Protein AF-Q9K8S5-F1 (afdb_monomer_lite)

Radius of gyration: 34.16 Å; chains: 1; bounding box: 61×111×60 Å

pLDDT: mean 78.52, std 18.18, range [33.19, 96.25]

Structure (mmCIF, N/CA/C/O backbone):
data_AF-Q9K8S5-F1
#
_entry.id   AF-Q9K8S5-F1
#
loop_
_atom_site.group_PDB
_atom_site.id
_atom_site.type_symbol
_atom_site.label_atom_id
_atom_site.label_alt_id
_atom_site.label_comp_id
_atom_site.label_asym_id
_atom_site.label_entity_id
_atom_site.label_seq_id
_atom_site.pdbx_PDB_ins_code
_atom_site.Cartn_x
_atom_site.Cartn_y
_atom_site.Cartn_z
_atom_site.occupancy
_atom_site.B_iso_or_equiv
_atom_site.auth_seq_id
_atom_site.auth_comp_id
_atom_site.auth_asym_id
_atom_site.auth_atom_id
_atom_site.pdbx_PDB_model_num
ATOM 1 N N . MET A 1 1 ? 32.506 98.133 15.912 1.00 40.84 1 MET A N 1
ATOM 2 C CA . MET A 1 1 ? 33.712 97.740 16.673 1.00 40.84 1 MET A CA 1
ATOM 3 C C . MET A 1 1 ? 33.248 97.123 17.980 1.00 40.84 1 MET A C 1
ATOM 5 O O . MET A 1 1 ? 32.267 97.625 18.512 1.00 40.84 1 MET A O 1
ATOM 9 N N . ASN A 1 2 ? 33.947 96.073 18.425 1.00 34.25 2 ASN A N 1
ATOM 10 C CA . ASN A 1 2 ? 33.626 95.110 19.496 1.00 34.25 2 ASN A CA 1
ATOM 11 C C . ASN A 1 2 ? 32.462 94.160 19.185 1.00 34.25 2 ASN A C 1
ATOM 13 O O . ASN A 1 2 ? 31.430 94.599 18.699 1.00 34.25 2 ASN A O 1
ATOM 17 N N . GLU A 1 3 ? 32.536 92.849 19.397 1.00 36.31 3 GLU A N 1
ATOM 18 C CA . GLU A 1 3 ? 33.545 91.913 19.931 1.00 36.31 3 GLU A CA 1
ATOM 19 C C . GLU A 1 3 ? 33.115 90.534 19.371 1.00 36.31 3 GLU A C 1
ATOM 21 O O . GLU A 1 3 ? 31.939 90.302 19.116 1.00 36.31 3 GLU A O 1
ATOM 26 N N . GLY A 1 4 ? 34.013 89.640 18.971 1.00 35.06 4 GLY A N 1
ATOM 27 C CA . GLY A 1 4 ? 34.632 88.735 19.936 1.00 35.06 4 GLY A CA 1
ATOM 28 C C . GLY A 1 4 ? 33.894 87.390 19.979 1.00 35.06 4 GLY A C 1
ATOM 29 O O . GLY A 1 4 ? 32.961 87.202 20.741 1.00 35.06 4 GLY A O 1
ATOM 30 N N . ASN A 1 5 ? 34.329 86.485 19.101 1.00 37.84 5 ASN A N 1
ATOM 31 C CA . ASN A 1 5 ? 34.488 85.039 19.286 1.00 37.84 5 ASN A CA 1
ATOM 32 C C . ASN A 1 5 ? 33.853 84.382 20.542 1.00 37.84 5 ASN A C 1
ATOM 34 O O . ASN A 1 5 ? 34.295 84.653 21.651 1.00 37.84 5 ASN A O 1
ATOM 38 N N . HIS A 1 6 ? 32.963 83.398 20.351 1.00 40.50 6 HIS A N 1
ATOM 39 C CA . HIS A 1 6 ? 32.971 82.141 21.119 1.00 40.50 6 HIS A CA 1
ATOM 40 C C . HIS A 1 6 ? 32.094 81.062 20.454 1.00 40.50 6 HIS A C 1
ATOM 42 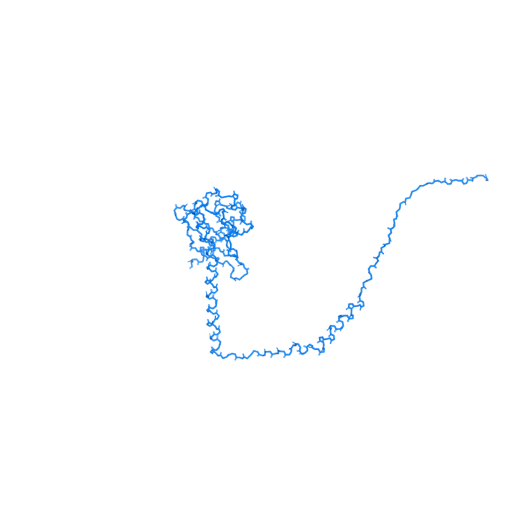O O . HIS A 1 6 ? 30.871 81.113 20.445 1.00 40.50 6 HIS A O 1
ATOM 48 N N . GLN A 1 7 ? 32.780 80.094 19.847 1.00 37.56 7 GLN A N 1
ATOM 49 C CA . GLN A 1 7 ? 32.682 78.652 20.101 1.00 37.56 7 GLN A CA 1
ATOM 50 C C . GLN A 1 7 ? 31.398 78.106 20.768 1.00 37.56 7 GLN A C 1
ATOM 52 O O . GLN A 1 7 ? 31.118 78.408 21.924 1.00 37.56 7 GLN A O 1
ATOM 57 N N . GLY A 1 8 ? 30.755 77.127 20.119 1.00 33.19 8 GLY A N 1
ATOM 58 C CA . GLY A 1 8 ? 30.036 76.084 20.855 1.00 33.19 8 GLY A CA 1
ATOM 59 C C . GLY A 1 8 ? 28.910 75.356 20.128 1.00 33.19 8 GLY A C 1
ATOM 60 O O . GLY A 1 8 ? 27.779 75.819 20.155 1.00 33.19 8 GLY A O 1
ATOM 61 N N . SER A 1 9 ? 29.208 74.118 19.701 1.00 35.66 9 SER A N 1
ATOM 62 C CA . SER A 1 9 ? 28.275 72.970 19.687 1.00 35.66 9 SER A CA 1
ATOM 63 C C . SER A 1 9 ? 27.192 72.989 18.576 1.00 35.66 9 SER A C 1
A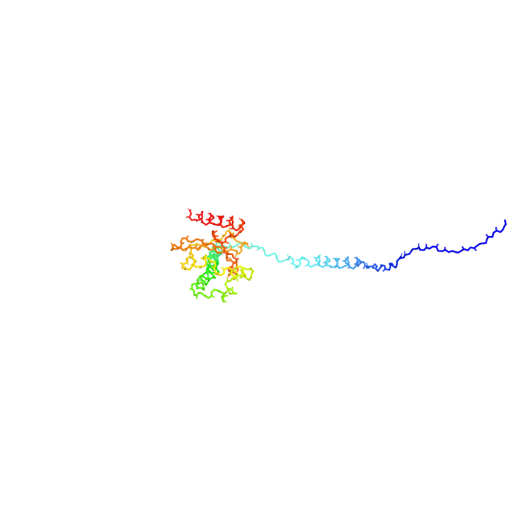TOM 65 O O . SER A 1 9 ? 26.716 74.035 18.180 1.00 35.66 9 SER A O 1
ATOM 67 N N . GLU A 1 10 ? 26.763 71.910 17.922 1.00 39.28 10 GLU A N 1
ATOM 68 C CA . GLU A 1 10 ? 26.684 70.496 18.268 1.00 39.28 10 GLU A CA 1
ATOM 69 C C . GLU A 1 10 ? 26.510 69.624 16.997 1.00 39.28 10 GLU A C 1
ATOM 71 O O . GLU A 1 10 ? 25.826 70.005 16.054 1.00 39.28 10 GLU A O 1
ATOM 76 N N . LYS A 1 11 ? 27.013 68.381 17.087 1.00 38.22 11 LYS A N 1
ATOM 77 C CA . LYS A 1 11 ? 26.448 67.124 16.541 1.00 38.22 11 LYS A CA 1
ATOM 78 C C . LYS A 1 11 ? 26.297 66.969 15.005 1.00 38.22 11 LYS A C 1
ATOM 80 O O . LYS A 1 11 ? 25.379 67.501 14.400 1.00 38.22 11 LYS A O 1
ATOM 85 N N . LYS A 1 12 ? 26.975 65.955 14.437 1.00 41.75 12 LYS A N 1
ATOM 86 C CA . LYS A 1 12 ? 26.388 64.611 14.176 1.00 41.75 12 LYS A CA 1
ATOM 87 C C . LYS A 1 12 ? 27.346 63.670 13.412 1.00 41.75 12 LYS A C 1
ATOM 89 O O . LYS A 1 12 ? 27.671 63.891 12.260 1.00 41.75 12 LYS A O 1
ATOM 94 N N . LYS A 1 13 ? 27.669 62.562 14.094 1.00 39.34 13 LYS A N 1
ATOM 95 C CA . LYS A 1 13 ? 27.616 61.150 13.654 1.00 39.34 13 LYS A CA 1
ATOM 96 C C . LYS A 1 13 ? 28.249 60.719 12.311 1.00 39.34 13 LYS A C 1
ATOM 98 O O . LYS A 1 13 ? 27.683 60.985 11.265 1.00 39.34 13 LYS A O 1
ATOM 103 N N . LYS A 1 14 ? 29.155 59.731 12.471 1.00 40.16 14 LYS A N 1
ATOM 104 C CA . LYS A 1 14 ? 29.215 58.425 11.760 1.00 40.16 14 LYS A CA 1
ATOM 105 C C . LYS A 1 14 ? 29.679 58.504 10.287 1.00 40.16 14 LYS A C 1
ATOM 107 O O . LYS A 1 14 ? 29.260 59.366 9.545 1.00 40.16 14 LYS A O 1
ATOM 112 N N . THR A 1 15 ? 30.528 57.632 9.746 1.00 41.41 15 THR A N 1
ATOM 113 C CA . THR A 1 15 ? 30.847 56.236 10.077 1.00 41.41 15 THR A CA 1
ATOM 114 C C . THR A 1 15 ? 32.049 55.813 9.232 1.00 41.41 15 THR A C 1
ATOM 116 O O . THR A 1 15 ? 32.124 56.167 8.057 1.00 41.41 15 THR A O 1
ATOM 119 N N . ASN A 1 16 ? 32.924 54.986 9.804 1.00 46.88 16 ASN A N 1
ATOM 120 C CA . ASN A 1 16 ? 33.846 54.129 9.062 1.00 46.88 16 ASN A CA 1
ATOM 121 C C . ASN A 1 16 ? 33.116 53.382 7.933 1.00 46.88 16 ASN A C 1
ATOM 123 O O . ASN A 1 16 ? 32.142 52.676 8.192 1.00 46.88 16 ASN A O 1
ATOM 127 N N . ARG A 1 17 ? 33.640 53.464 6.708 1.00 44.16 17 ARG A N 1
ATOM 128 C CA . ARG A 1 17 ? 33.434 52.455 5.661 1.00 44.16 17 ARG A CA 1
ATOM 129 C C . ARG A 1 17 ? 34.754 52.220 4.928 1.00 44.16 17 ARG A C 1
ATOM 131 O O . ARG A 1 17 ? 34.983 52.768 3.858 1.00 44.16 17 ARG A O 1
ATOM 138 N N . SER A 1 18 ? 35.614 51.373 5.495 1.00 42.34 18 SER A N 1
ATOM 139 C CA . SER A 1 18 ? 36.613 50.656 4.699 1.00 42.34 18 SER A CA 1
ATOM 140 C C . SER A 1 18 ? 35.932 49.441 4.060 1.00 42.34 18 SER A C 1
ATOM 142 O O . SER A 1 18 ? 35.899 48.336 4.596 1.00 42.34 18 SER A O 1
ATOM 144 N N . GLY A 1 19 ? 35.308 49.662 2.903 1.00 38.66 19 GLY A N 1
ATOM 145 C CA . GLY A 1 19 ? 34.851 48.574 2.044 1.00 38.66 19 GLY A CA 1
ATOM 146 C C . GLY A 1 19 ? 36.055 47.940 1.352 1.00 38.66 19 GLY A C 1
ATOM 147 O O . GLY A 1 19 ? 36.654 48.553 0.475 1.00 38.66 19 GLY A O 1
ATOM 148 N N . LYS A 1 20 ? 36.434 46.723 1.753 1.00 41.28 20 LYS A N 1
ATOM 149 C CA . LYS A 1 20 ? 37.367 45.878 0.995 1.00 41.28 20 LYS A CA 1
ATOM 150 C C . LYS A 1 20 ? 36.681 45.449 -0.307 1.00 41.28 20 LYS A C 1
ATOM 152 O O . LYS A 1 20 ? 35.812 44.580 -0.281 1.00 41.28 20 LYS A O 1
ATOM 157 N N . TYR A 1 21 ? 37.062 46.030 -1.440 1.00 48.12 21 TYR A N 1
ATOM 158 C CA . TYR A 1 21 ? 36.617 45.564 -2.753 1.00 48.12 21 TYR A CA 1
ATOM 159 C C . TYR A 1 21 ? 37.352 44.256 -3.091 1.00 48.12 21 TYR A C 1
ATOM 161 O O . TYR A 1 21 ? 38.577 44.238 -3.207 1.00 48.12 21 TYR A O 1
ATOM 169 N N . LYS A 1 22 ? 36.620 43.140 -3.212 1.00 56.03 22 LYS A N 1
ATOM 170 C CA . LYS A 1 22 ? 37.157 41.881 -3.752 1.00 56.03 22 LYS A CA 1
ATOM 171 C C . LYS A 1 22 ? 37.553 42.123 -5.213 1.00 56.03 22 LYS A C 1
ATOM 173 O O . LYS A 1 22 ? 36.691 42.403 -6.040 1.00 56.03 22 LYS A O 1
ATOM 178 N N . ALA A 1 23 ? 38.842 42.011 -5.527 1.00 56.47 23 ALA A N 1
ATOM 179 C CA . ALA A 1 23 ? 39.329 42.033 -6.902 1.00 56.47 23 ALA A CA 1
ATOM 180 C C . ALA A 1 23 ? 38.766 40.814 -7.653 1.00 56.47 23 ALA A C 1
ATOM 182 O O . ALA A 1 23 ? 39.145 39.674 -7.377 1.00 56.47 23 ALA A O 1
ATOM 183 N N . TYR A 1 24 ? 37.826 41.039 -8.571 1.00 60.97 24 TYR A N 1
ATOM 184 C CA . TYR A 1 24 ? 37.313 39.983 -9.435 1.00 60.97 24 TYR A CA 1
ATOM 185 C C . TYR A 1 24 ? 38.419 39.524 -10.394 1.00 60.97 24 TYR A C 1
ATOM 187 O O . TYR A 1 24 ? 38.947 40.311 -11.178 1.00 60.97 24 TYR A O 1
ATOM 195 N N . LYS A 1 25 ? 38.753 38.230 -10.350 1.00 66.31 25 LYS A N 1
ATOM 196 C CA . LYS A 1 25 ? 39.797 37.586 -11.164 1.00 66.31 25 LYS A CA 1
ATOM 197 C C . LYS A 1 25 ? 39.343 37.321 -12.614 1.00 66.31 25 LYS A C 1
ATOM 199 O O . LYS A 1 25 ? 39.623 36.257 -13.157 1.00 66.31 25 LYS A O 1
ATOM 204 N N . TRP A 1 26 ? 38.658 38.275 -13.246 1.00 66.38 26 TRP A N 1
ATOM 205 C CA . TRP A 1 26 ? 38.232 38.193 -14.654 1.00 66.38 26 TRP A CA 1
ATOM 206 C C . TRP A 1 26 ? 39.355 37.774 -15.621 1.00 66.38 26 TRP A C 1
ATOM 208 O O . TRP A 1 26 ? 39.114 36.895 -16.448 1.00 66.38 26 TRP A O 1
ATOM 218 N N . PRO A 1 27 ? 40.597 38.287 -15.493 1.00 75.12 27 PRO A N 1
ATOM 219 C CA . PRO A 1 27 ? 41.685 37.891 -16.388 1.00 75.12 27 PRO A CA 1
ATOM 220 C C . PRO A 1 27 ? 42.076 36.413 -16.260 1.00 75.12 27 PRO A C 1
ATOM 222 O O . PRO A 1 27 ? 42.426 35.774 -17.248 1.00 75.12 27 PRO A O 1
ATOM 225 N N . ALA A 1 28 ? 41.991 35.848 -15.052 1.00 75.50 28 ALA A N 1
ATOM 226 C CA . ALA A 1 28 ? 42.328 34.446 -14.817 1.00 75.50 28 ALA A CA 1
ATOM 227 C C . ALA A 1 28 ? 41.262 33.506 -15.392 1.00 75.50 28 ALA A C 1
ATOM 229 O O . ALA A 1 28 ? 41.601 32.472 -15.957 1.00 75.50 28 ALA A O 1
ATOM 230 N N . ILE A 1 29 ? 39.985 33.890 -15.294 1.00 76.81 29 ILE A N 1
ATOM 231 C CA . ILE A 1 29 ? 38.869 33.118 -15.854 1.00 76.81 29 ILE A CA 1
ATOM 232 C C . ILE A 1 29 ? 39.000 33.044 -17.377 1.00 76.81 29 ILE A C 1
ATOM 234 O O . ILE A 1 29 ? 38.936 31.957 -17.935 1.00 76.81 29 ILE A O 1
ATOM 238 N N . ILE A 1 30 ? 39.286 34.168 -18.042 1.00 81.62 30 ILE A N 1
ATOM 239 C CA . ILE A 1 30 ? 39.455 34.208 -19.504 1.00 81.62 30 ILE A CA 1
ATOM 240 C C . ILE A 1 30 ? 40.619 33.311 -19.958 1.00 81.62 30 ILE A C 1
ATOM 242 O O . ILE A 1 30 ? 40.478 32.582 -20.938 1.00 81.62 30 ILE A O 1
ATOM 246 N N . MET A 1 31 ? 41.746 33.308 -19.234 1.00 80.56 31 MET A N 1
ATOM 247 C CA . MET A 1 31 ? 42.873 32.425 -19.561 1.00 80.56 31 MET A CA 1
ATOM 248 C C . MET A 1 31 ? 42.544 30.941 -19.377 1.00 80.56 31 MET A C 1
ATOM 250 O O . MET A 1 31 ? 42.911 30.131 -20.226 1.00 80.56 31 MET A O 1
ATOM 254 N N . ILE A 1 32 ? 41.840 30.578 -18.302 1.00 82.50 32 ILE A N 1
ATOM 255 C CA . ILE A 1 32 ? 41.436 29.188 -18.056 1.00 82.50 32 ILE A CA 1
ATOM 256 C C . ILE A 1 32 ? 40.464 28.722 -19.144 1.00 82.50 32 ILE A C 1
ATOM 258 O O . ILE A 1 32 ? 40.670 27.662 -19.730 1.00 82.50 32 ILE A O 1
ATOM 262 N N . THR A 1 33 ? 39.459 29.532 -19.483 1.00 81.69 33 THR A N 1
ATOM 263 C CA . THR A 1 33 ? 38.507 29.202 -20.550 1.00 81.69 33 THR A CA 1
ATOM 264 C C . THR A 1 33 ? 39.206 29.071 -21.906 1.00 81.69 33 THR A C 1
ATOM 266 O O . THR A 1 33 ? 38.922 28.136 -22.651 1.00 81.69 33 THR A O 1
ATOM 269 N N . GLY A 1 34 ? 40.170 29.946 -22.213 1.00 84.25 34 GLY A N 1
ATOM 270 C CA . GLY A 1 34 ? 40.967 29.862 -23.441 1.00 84.25 34 GLY A CA 1
ATOM 271 C C . GLY A 1 34 ? 41.829 28.597 -23.525 1.00 84.25 34 GLY A C 1
ATOM 272 O O . GLY A 1 34 ? 41.920 27.988 -24.591 1.00 84.25 34 GLY A O 1
ATOM 273 N N . LEU A 1 35 ? 42.413 28.158 -22.405 1.00 81.25 35 LEU A N 1
ATOM 274 C CA . LEU A 1 35 ? 43.158 26.897 -22.321 1.00 81.25 35 LEU A CA 1
ATOM 275 C C . LEU A 1 35 ? 42.254 25.683 -22.550 1.00 81.25 35 LEU A C 1
ATOM 277 O O . LEU A 1 35 ? 42.615 24.798 -23.322 1.00 81.25 35 LEU A O 1
ATOM 281 N N . ILE A 1 36 ? 41.072 25.668 -21.931 1.00 81.69 36 ILE A N 1
ATOM 282 C CA . ILE A 1 36 ? 40.089 24.589 -22.090 1.00 81.69 36 ILE A CA 1
ATOM 283 C C . ILE A 1 36 ? 39.622 24.507 -23.549 1.00 81.69 36 ILE A C 1
ATOM 285 O O . ILE A 1 36 ? 39.665 23.437 -24.149 1.00 81.69 36 ILE A O 1
ATOM 289 N N . LEU A 1 37 ? 39.260 25.638 -24.161 1.00 81.06 37 LEU A N 1
ATOM 290 C CA . LEU A 1 37 ? 38.840 25.687 -25.566 1.00 81.06 37 LEU A CA 1
ATOM 291 C C . LEU A 1 37 ? 39.955 25.258 -26.528 1.00 81.06 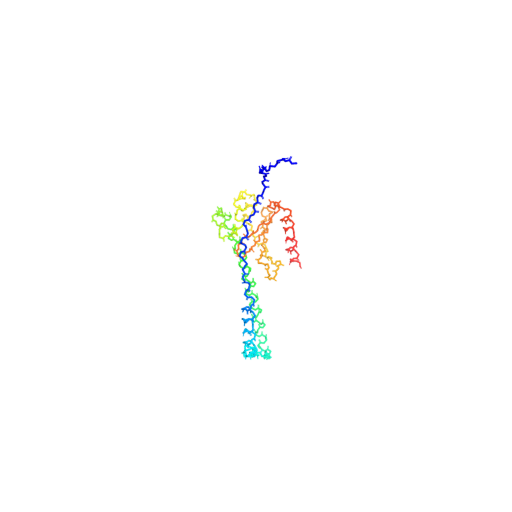37 LEU A C 1
ATOM 293 O O . LEU A 1 37 ? 39.691 24.539 -27.485 1.00 81.06 37 LEU A O 1
ATOM 297 N N . SER A 1 38 ? 41.206 25.641 -26.259 1.00 78.12 38 SER A N 1
ATOM 298 C CA . SER A 1 38 ? 42.357 25.214 -27.069 1.00 78.12 38 SER A CA 1
ATOM 299 C C . SER A 1 38 ? 42.609 23.709 -26.957 1.00 78.12 38 SER A C 1
ATOM 301 O O . SER A 1 38 ? 43.009 23.070 -27.931 1.00 78.12 38 SER A O 1
ATOM 303 N N . PHE A 1 39 ? 42.356 23.133 -25.779 1.00 77.88 39 PHE A N 1
ATOM 304 C CA . PHE A 1 39 ? 42.439 21.695 -25.555 1.00 77.88 39 PHE A CA 1
ATOM 305 C C . PHE A 1 39 ? 41.351 20.950 -26.337 1.00 77.88 39 PHE A C 1
ATOM 307 O O . PHE A 1 39 ? 41.674 20.018 -27.067 1.00 77.88 39 PHE A O 1
ATOM 314 N N . PHE A 1 40 ? 40.095 21.407 -26.280 1.00 77.25 40 PHE A N 1
ATOM 315 C CA . PHE A 1 40 ? 39.006 20.840 -27.084 1.00 77.25 40 PHE A CA 1
ATOM 316 C C . PHE A 1 40 ? 39.203 21.043 -28.589 1.00 77.25 40 PHE A C 1
ATOM 318 O O . PHE A 1 40 ? 38.871 20.159 -29.360 1.00 77.25 40 PHE A O 1
ATOM 325 N N . TYR A 1 41 ? 39.791 22.152 -29.034 1.00 78.06 41 TYR A N 1
ATOM 326 C CA . TYR A 1 41 ? 40.098 22.340 -30.453 1.00 78.06 41 TYR A CA 1
ATOM 327 C C . TYR A 1 41 ? 41.168 21.356 -30.953 1.00 78.06 41 TYR A C 1
ATOM 329 O O . TYR A 1 41 ? 41.093 20.873 -32.075 1.00 78.06 41 TYR A O 1
ATOM 337 N N . LYS A 1 42 ? 42.177 21.055 -30.125 1.00 72.75 42 LYS A N 1
ATOM 338 C CA . LYS A 1 42 ? 43.301 20.191 -30.514 1.00 72.75 42 LYS A CA 1
ATOM 339 C C . LYS A 1 42 ? 43.034 18.697 -30.311 1.00 72.75 42 LYS A C 1
ATOM 341 O O . LYS A 1 42 ? 43.569 17.889 -31.061 1.00 72.75 42 LYS A O 1
ATOM 346 N N . TYR A 1 43 ? 42.264 18.339 -29.289 1.00 69.38 43 TYR A N 1
ATOM 347 C CA . TYR A 1 43 ? 42.005 16.950 -28.896 1.00 69.38 43 TYR A CA 1
ATOM 348 C C . TYR A 1 43 ? 40.527 16.562 -28.984 1.00 69.38 43 TYR A C 1
ATOM 350 O O . TYR A 1 43 ? 40.196 15.417 -28.705 1.00 69.38 43 TYR A O 1
ATOM 358 N N . GLY A 1 44 ? 39.639 17.483 -29.368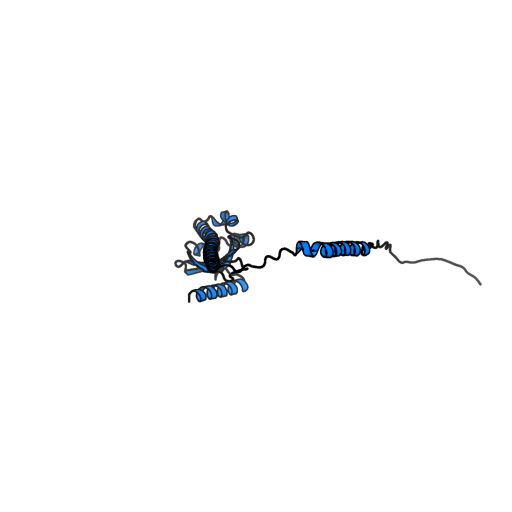 1.00 61.34 44 GLY A N 1
ATOM 359 C CA . GLY A 1 44 ? 38.207 17.214 -29.502 1.00 61.34 44 GLY A CA 1
ATOM 360 C C . GLY A 1 44 ? 37.932 16.125 -30.523 1.00 61.34 44 GLY A C 1
ATOM 361 O O . GLY A 1 44 ? 37.246 15.168 -30.189 1.00 61.34 44 GLY A O 1
ATOM 362 N N . ASP A 1 45 ? 38.549 16.195 -31.705 1.00 59.97 45 ASP A N 1
ATOM 363 C CA . ASP A 1 45 ? 38.377 15.159 -32.731 1.00 59.97 45 ASP A CA 1
ATOM 364 C C . ASP A 1 45 ? 38.768 13.767 -32.207 1.00 59.97 45 ASP A C 1
ATOM 366 O O . ASP A 1 45 ? 38.058 12.805 -32.459 1.00 59.97 45 ASP A O 1
ATOM 370 N N . MET A 1 46 ? 39.803 13.671 -31.363 1.00 59.31 46 MET A N 1
ATOM 371 C CA . MET A 1 46 ? 40.262 12.410 -30.759 1.00 59.31 46 MET A CA 1
ATOM 372 C C . MET A 1 46 ? 39.340 11.889 -29.638 1.00 59.31 46 MET A C 1
ATOM 374 O O . MET A 1 46 ? 39.361 10.703 -29.327 1.00 59.31 46 MET A O 1
ATOM 378 N N . ILE A 1 47 ? 38.544 12.766 -29.016 1.00 60.34 47 ILE A N 1
ATOM 379 C CA . ILE A 1 47 ? 37.554 12.417 -27.980 1.00 60.34 47 ILE A CA 1
ATOM 380 C C . ILE A 1 47 ? 36.206 12.035 -28.618 1.00 60.34 47 ILE A C 1
ATOM 382 O O . ILE A 1 47 ? 35.449 11.267 -28.030 1.00 60.34 47 ILE A O 1
ATOM 386 N N . PHE A 1 48 ? 35.911 12.541 -29.819 1.00 58.53 48 PHE A N 1
ATOM 387 C CA . PHE A 1 48 ? 34.651 12.306 -30.535 1.00 58.53 48 PHE A CA 1
ATOM 388 C C . PHE A 1 48 ? 34.772 11.322 -31.718 1.00 58.53 48 PHE A C 1
ATOM 390 O O . PHE A 1 48 ? 33.793 11.114 -32.436 1.00 58.53 48 PHE A O 1
ATOM 397 N N . GLU A 1 49 ? 35.938 10.698 -31.925 1.00 49.09 49 GLU A N 1
ATOM 398 C CA . GLU A 1 49 ? 36.190 9.737 -33.013 1.00 49.09 49 GLU A CA 1
ATOM 399 C C . GLU A 1 49 ? 35.750 8.294 -32.733 1.00 49.09 49 GLU A C 1
ATOM 401 O O . GLU A 1 49 ? 36.038 7.411 -33.535 1.00 49.09 49 GLU A O 1
ATOM 406 N N . ASP A 1 50 ? 34.979 8.032 -31.677 1.00 48.91 50 ASP A N 1
ATOM 407 C CA . ASP A 1 50 ? 34.291 6.744 -31.536 1.00 48.91 50 ASP A CA 1
ATOM 408 C C . ASP A 1 50 ? 32.930 6.810 -32.247 1.00 48.91 50 ASP A C 1
ATOM 410 O O . ASP A 1 50 ? 31.854 6.846 -31.649 1.00 48.91 50 ASP A O 1
ATOM 414 N N . LYS A 1 51 ? 32.976 6.912 -33.580 1.00 51.03 51 LYS A N 1
ATOM 415 C CA . LYS A 1 51 ? 31.791 6.705 -34.418 1.00 51.03 51 LYS A CA 1
ATOM 416 C C . LYS A 1 51 ? 31.516 5.208 -34.478 1.00 51.03 51 LYS A C 1
ATOM 418 O O . LYS A 1 51 ? 31.845 4.550 -35.462 1.00 51.03 51 LYS A O 1
ATOM 423 N N . THR A 1 52 ? 30.872 4.685 -33.443 1.00 54.09 52 THR A N 1
ATOM 424 C CA . THR A 1 52 ? 30.112 3.440 -33.532 1.00 54.09 52 THR A CA 1
ATOM 425 C C . THR A 1 52 ? 28.965 3.673 -34.514 1.00 54.09 52 THR A C 1
ATOM 427 O O . THR A 1 52 ? 27.871 4.108 -34.165 1.00 54.09 52 THR A O 1
ATOM 430 N N . VAL A 1 53 ? 29.234 3.473 -35.805 1.00 56.81 53 VAL A N 1
ATOM 431 C CA . VAL A 1 53 ? 28.170 3.376 -36.804 1.00 56.81 53 VAL A CA 1
ATOM 432 C C . VAL A 1 53 ? 27.340 2.157 -36.398 1.00 56.81 53 VAL A C 1
ATOM 434 O O . VAL A 1 53 ? 27.916 1.074 -36.306 1.00 56.81 53 VAL A O 1
ATOM 437 N N . PRO A 1 54 ? 26.035 2.296 -36.103 1.00 57.47 54 PRO A N 1
ATOM 438 C CA . PRO A 1 54 ? 25.221 1.141 -35.766 1.00 57.47 54 PRO A CA 1
ATOM 439 C C . PRO A 1 54 ? 25.180 0.218 -36.987 1.00 57.47 54 PRO A C 1
ATOM 441 O O . PRO A 1 54 ? 24.617 0.570 -38.025 1.00 57.47 54 PRO A O 1
ATOM 444 N N . GLU A 1 55 ? 25.835 -0.939 -36.893 1.00 63.31 55 GLU A N 1
ATOM 445 C CA . GLU A 1 55 ? 25.714 -1.988 -37.900 1.00 63.31 55 GLU A CA 1
ATOM 446 C C . GLU A 1 55 ? 24.278 -2.518 -37.900 1.00 63.31 55 GLU A C 1
ATOM 448 O O . GLU A 1 55 ? 23.647 -2.679 -36.852 1.00 63.31 55 GLU A O 1
ATOM 453 N N . ALA A 1 56 ? 23.744 -2.768 -39.095 1.00 61.66 56 ALA A N 1
ATOM 454 C CA . ALA A 1 56 ? 22.423 -3.356 -39.242 1.00 61.66 56 ALA A CA 1
ATOM 455 C C . ALA A 1 56 ? 22.440 -4.773 -38.652 1.00 61.66 56 ALA A C 1
ATOM 457 O O . ALA A 1 56 ? 23.069 -5.680 -39.195 1.00 61.66 56 ALA A O 1
ATOM 458 N N . VAL A 1 57 ? 21.753 -4.944 -37.526 1.00 63.44 57 VAL A N 1
ATOM 459 C CA . VAL A 1 57 ? 21.613 -6.232 -36.845 1.00 63.44 57 VAL A CA 1
ATOM 460 C C . VAL A 1 57 ? 20.809 -7.189 -37.729 1.00 63.44 57 VAL A C 1
ATOM 462 O O . VAL A 1 57 ? 19.794 -6.786 -38.304 1.00 63.44 57 VAL A O 1
ATOM 465 N N . THR A 1 58 ? 21.256 -8.440 -37.865 1.00 74.25 58 THR A N 1
ATOM 466 C CA . THR A 1 58 ? 20.540 -9.456 -38.653 1.00 74.25 58 THR A CA 1
ATOM 467 C C . THR A 1 58 ? 19.144 -9.718 -38.064 1.00 74.25 58 THR A C 1
ATOM 469 O O . THR A 1 58 ? 18.950 -9.524 -36.862 1.00 74.25 58 THR A O 1
ATOM 472 N N . PRO A 1 59 ? 18.163 -10.176 -38.867 1.00 73.00 59 PRO A N 1
ATOM 473 C CA . PRO A 1 59 ? 16.804 -10.449 -38.386 1.00 73.00 59 PRO A CA 1
ATOM 474 C C . PRO A 1 59 ? 16.765 -11.403 -37.184 1.00 73.00 59 PRO A C 1
ATOM 476 O O . PRO A 1 59 ? 16.010 -11.168 -36.251 1.00 73.00 59 PRO A O 1
ATOM 479 N N . GLU A 1 60 ? 17.639 -12.414 -37.166 1.00 70.88 60 GLU A N 1
ATOM 480 C CA . GLU A 1 60 ? 17.776 -13.369 -36.054 1.00 70.88 60 GLU A CA 1
ATOM 481 C C . GLU A 1 60 ? 18.224 -12.693 -34.749 1.00 70.88 60 GLU A C 1
ATOM 483 O O . GLU A 1 60 ? 17.734 -13.032 -33.677 1.00 70.88 60 GLU A O 1
ATOM 488 N N . ILE A 1 61 ? 19.123 -11.703 -34.821 1.00 75.19 61 ILE A N 1
ATOM 489 C CA . ILE A 1 61 ? 19.561 -10.957 -33.634 1.00 75.19 61 ILE A CA 1
ATOM 490 C C . ILE A 1 61 ? 18.483 -9.949 -33.209 1.00 75.19 61 ILE A C 1
ATOM 492 O O . ILE A 1 61 ? 18.295 -9.728 -32.019 1.00 75.19 61 ILE A O 1
ATOM 496 N N . GLN A 1 62 ? 17.737 -9.348 -34.143 1.00 72.94 62 GLN A N 1
ATOM 497 C CA . GLN A 1 62 ? 16.592 -8.498 -33.787 1.00 72.94 62 GLN A CA 1
ATOM 498 C C . GLN A 1 62 ? 15.499 -9.290 -33.065 1.00 72.94 62 GLN A C 1
ATOM 500 O O . GLN A 1 62 ? 14.944 -8.802 -32.083 1.00 72.94 62 GLN A O 1
ATOM 505 N N . GLU A 1 63 ? 15.213 -10.508 -33.526 1.00 75.94 63 GLU A N 1
ATOM 506 C CA . GLU A 1 63 ? 14.246 -11.401 -32.890 1.00 75.94 63 GLU A CA 1
ATOM 507 C C . GLU A 1 63 ? 14.737 -11.855 -31.512 1.00 75.94 63 GLU A C 1
ATOM 509 O O . GLU A 1 63 ? 13.993 -11.721 -30.545 1.00 75.94 63 GLU A O 1
ATOM 514 N N . SER A 1 64 ? 16.015 -12.238 -31.373 1.00 72.75 64 SER A N 1
ATOM 515 C CA . SER A 1 64 ? 16.577 -12.590 -30.062 1.00 72.75 64 SER A CA 1
ATOM 516 C C . SER A 1 64 ? 16.590 -11.402 -29.094 1.00 72.75 64 SER A C 1
ATOM 518 O O . SER A 1 64 ? 16.349 -11.581 -27.902 1.00 72.75 64 SER A O 1
ATOM 520 N N . ILE A 1 65 ? 16.865 -10.181 -29.573 1.00 75.00 65 ILE A N 1
ATOM 521 C CA . ILE A 1 65 ? 16.782 -8.957 -28.762 1.00 75.00 65 ILE A CA 1
ATOM 522 C C . ILE A 1 65 ? 15.338 -8.717 -28.328 1.00 75.00 65 ILE A C 1
ATOM 524 O O . ILE A 1 65 ? 15.121 -8.387 -27.165 1.00 75.00 65 ILE A O 1
ATOM 528 N N . ARG A 1 66 ? 14.359 -8.895 -29.222 1.00 79.12 66 ARG A N 1
ATOM 529 C CA . ARG A 1 66 ? 12.942 -8.725 -28.890 1.00 79.12 66 ARG A CA 1
ATOM 530 C C . ARG A 1 66 ? 12.491 -9.743 -27.845 1.00 79.12 66 ARG A C 1
ATOM 532 O O . ARG A 1 66 ? 11.949 -9.332 -26.830 1.00 79.12 66 ARG A O 1
ATOM 539 N N . GLU A 1 67 ? 12.772 -11.028 -28.046 1.00 78.25 67 GLU A N 1
ATOM 540 C CA . GLU A 1 67 ? 12.446 -12.084 -27.075 1.00 78.25 67 GLU A CA 1
ATOM 541 C C . GLU A 1 67 ? 13.114 -11.826 -25.719 1.00 78.25 67 GLU A C 1
ATOM 543 O O . GLU A 1 67 ? 12.483 -11.956 -24.675 1.00 78.25 67 GLU A O 1
ATOM 548 N N . THR A 1 68 ? 14.375 -11.386 -25.726 1.00 77.38 68 THR A N 1
ATOM 549 C CA . THR A 1 68 ? 15.098 -11.028 -24.499 1.00 77.38 68 THR A CA 1
ATOM 550 C C . THR A 1 68 ? 14.463 -9.819 -23.806 1.00 77.38 68 THR A C 1
ATOM 552 O O . THR A 1 68 ? 14.318 -9.814 -22.589 1.00 77.38 68 THR A O 1
ATOM 555 N N . GLN A 1 69 ? 14.062 -8.790 -24.558 1.00 73.94 69 GLN A N 1
ATOM 556 C CA . GLN A 1 69 ? 13.380 -7.615 -24.008 1.00 73.94 69 GLN A CA 1
ATOM 557 C C . GLN A 1 69 ? 11.994 -7.955 -23.456 1.00 73.94 69 GLN A C 1
ATOM 559 O O . GLN A 1 69 ? 11.633 -7.444 -22.401 1.00 73.94 69 GLN A O 1
ATOM 564 N N . GLU A 1 70 ? 11.237 -8.818 -24.134 1.00 76.75 70 GLU A N 1
ATOM 565 C CA . GLU A 1 70 ? 9.939 -9.310 -23.667 1.00 76.75 70 GLU A CA 1
ATOM 566 C C . GLU A 1 70 ? 10.093 -10.137 -22.385 1.00 76.75 70 GLU A C 1
ATOM 568 O O . GLU A 1 70 ? 9.359 -9.909 -21.426 1.00 76.75 70 GLU A O 1
ATOM 573 N N . ALA A 1 71 ? 11.093 -11.022 -22.317 1.00 74.69 71 ALA A N 1
ATOM 574 C CA . ALA A 1 71 ? 11.401 -11.787 -21.111 1.00 74.69 71 ALA A CA 1
ATOM 575 C C . ALA A 1 71 ? 11.802 -10.878 -19.937 1.00 74.69 71 ALA A C 1
ATOM 577 O O . ALA A 1 71 ? 11.267 -11.025 -18.841 1.00 74.69 71 ALA A O 1
ATOM 578 N N . PHE A 1 72 ? 12.675 -9.889 -20.164 1.00 72.25 72 PHE A N 1
ATOM 579 C CA . PHE A 1 72 ? 13.030 -8.906 -19.134 1.00 72.25 72 PHE A CA 1
ATOM 580 C C . PHE A 1 72 ? 11.843 -8.037 -18.710 1.00 72.25 72 PHE A C 1
ATOM 582 O O . PHE A 1 72 ? 11.761 -7.650 -17.547 1.00 72.25 72 PHE A O 1
ATOM 589 N N . ALA A 1 73 ? 10.932 -7.704 -19.628 1.00 73.19 73 ALA A N 1
ATOM 590 C CA . ALA A 1 73 ? 9.724 -6.959 -19.293 1.00 73.19 73 ALA A CA 1
ATOM 591 C C . ALA A 1 73 ? 8.799 -7.784 -18.386 1.00 73.19 73 ALA A C 1
ATOM 593 O O . ALA A 1 73 ? 8.343 -7.257 -17.376 1.00 73.19 73 ALA A O 1
ATOM 594 N N . GLN A 1 74 ? 8.597 -9.069 -18.698 1.00 73.75 74 GLN A N 1
ATOM 595 C CA . GLN A 1 74 ? 7.803 -9.989 -17.874 1.00 73.75 74 GLN A CA 1
ATOM 596 C C . GLN A 1 74 ? 8.432 -10.225 -16.498 1.00 73.75 74 GLN A C 1
ATOM 598 O O . GLN A 1 74 ? 7.734 -10.169 -15.491 1.00 73.75 74 GLN A O 1
ATOM 603 N N . GLU A 1 75 ? 9.747 -10.454 -16.434 1.00 70.06 75 GLU A N 1
ATOM 604 C CA . GLU A 1 75 ? 10.463 -10.637 -15.165 1.00 70.06 75 GLU A CA 1
ATOM 605 C C . GLU A 1 75 ? 10.372 -9.377 -14.299 1.00 70.06 75 GLU A C 1
ATOM 607 O O . GLU A 1 75 ? 10.070 -9.458 -13.113 1.00 70.06 75 GLU A O 1
ATOM 612 N N . ARG A 1 76 ? 10.543 -8.196 -14.903 1.00 71.38 76 ARG A N 1
ATOM 613 C CA . ARG A 1 76 ? 10.419 -6.920 -14.194 1.00 71.38 76 ARG A CA 1
ATOM 614 C C . ARG A 1 76 ? 9.007 -6.679 -13.671 1.00 71.38 76 ARG A C 1
ATOM 616 O O . ARG A 1 76 ? 8.865 -6.186 -12.559 1.00 71.38 76 ARG A O 1
ATOM 623 N N . GLU A 1 77 ? 7.988 -6.992 -14.464 1.00 71.00 77 GLU A N 1
ATOM 624 C CA . GLU A 1 77 ? 6.588 -6.869 -14.052 1.00 71.00 77 GLU A CA 1
ATOM 625 C C . GLU A 1 77 ? 6.283 -7.809 -12.881 1.00 71.00 77 GLU A C 1
ATOM 627 O O . GLU A 1 77 ? 5.751 -7.362 -11.869 1.00 71.00 77 GLU A O 1
ATOM 632 N N . ALA A 1 78 ? 6.725 -9.067 -12.956 1.00 72.44 78 ALA A N 1
ATOM 633 C CA . ALA A 1 78 ? 6.574 -10.027 -11.866 1.00 72.44 78 ALA A CA 1
ATOM 634 C C . ALA A 1 78 ? 7.291 -9.577 -10.581 1.00 72.44 78 ALA A C 1
ATOM 636 O O . ALA A 1 78 ? 6.695 -9.610 -9.507 1.00 72.44 78 ALA A O 1
ATOM 637 N N . SER A 1 79 ? 8.537 -9.098 -10.681 1.00 72.69 79 SER A N 1
ATOM 638 C CA . SER A 1 79 ? 9.278 -8.587 -9.521 1.00 72.69 79 SER A CA 1
ATOM 639 C C . SER A 1 79 ? 8.635 -7.339 -8.917 1.00 72.69 79 SER A C 1
ATOM 641 O O . SER A 1 79 ? 8.577 -7.223 -7.701 1.00 72.69 79 SER A O 1
ATOM 643 N N . MET A 1 80 ? 8.113 -6.420 -9.736 1.00 73.62 80 MET A N 1
ATOM 644 C CA . MET A 1 80 ? 7.417 -5.226 -9.240 1.00 73.62 80 MET A CA 1
ATOM 645 C C . MET A 1 80 ? 6.150 -5.583 -8.459 1.00 73.62 80 MET A C 1
ATOM 647 O O . MET A 1 80 ? 5.873 -4.967 -7.428 1.00 73.62 80 MET A O 1
ATOM 651 N N . VAL A 1 81 ? 5.402 -6.582 -8.932 1.00 78.81 81 VAL A N 1
ATOM 652 C CA . VAL A 1 81 ? 4.218 -7.111 -8.243 1.00 78.81 81 VAL A CA 1
ATOM 653 C C . VAL A 1 81 ? 4.611 -7.744 -6.912 1.00 78.81 81 VAL A C 1
ATOM 655 O O . VAL A 1 81 ? 4.025 -7.410 -5.886 1.00 78.81 81 VAL A O 1
ATOM 658 N N . GLU A 1 82 ? 5.648 -8.579 -6.892 1.00 82.00 82 GLU A N 1
ATOM 659 C CA . GLU A 1 82 ? 6.135 -9.222 -5.665 1.00 82.00 82 GLU A CA 1
ATOM 660 C C . GLU A 1 82 ? 6.638 -8.201 -4.626 1.00 82.00 82 GLU A C 1
ATOM 662 O O . GLU A 1 82 ? 6.242 -8.261 -3.461 1.00 82.00 82 GLU A O 1
ATOM 667 N N . GLU A 1 83 ? 7.426 -7.206 -5.053 1.00 82.69 83 GLU A N 1
ATOM 668 C CA . GLU A 1 83 ? 7.910 -6.104 -4.203 1.00 82.69 83 GLU A CA 1
ATOM 669 C C . GLU A 1 83 ? 6.770 -5.245 -3.628 1.00 82.69 83 GLU A C 1
ATOM 671 O O . GLU A 1 83 ? 6.938 -4.603 -2.589 1.00 82.69 83 GLU A O 1
ATOM 676 N N . THR A 1 84 ? 5.611 -5.234 -4.291 1.00 86.06 84 THR A N 1
ATOM 677 C CA . THR A 1 84 ? 4.417 -4.500 -3.855 1.00 86.06 84 THR A CA 1
ATOM 678 C C . THR A 1 84 ? 3.566 -5.325 -2.889 1.00 86.06 84 THR A C 1
ATOM 680 O O . THR A 1 84 ? 3.137 -4.819 -1.856 1.00 86.06 84 THR A O 1
ATOM 683 N N . ILE A 1 85 ? 3.330 -6.599 -3.204 1.00 91.12 85 ILE A N 1
ATOM 684 C CA . ILE A 1 85 ? 2.449 -7.483 -2.432 1.00 91.12 85 ILE A CA 1
ATOM 685 C C . ILE A 1 85 ? 3.060 -7.823 -1.071 1.00 91.12 85 ILE A C 1
ATOM 687 O O . ILE A 1 85 ? 2.377 -7.742 -0.051 1.00 91.12 85 ILE A O 1
ATOM 691 N N . GLN A 1 86 ? 4.354 -8.153 -1.030 1.00 92.06 86 GLN A N 1
ATOM 692 C CA . GLN A 1 86 ? 5.020 -8.625 0.185 1.00 92.06 86 GLN A CA 1
ATOM 693 C C . GLN A 1 86 ? 4.864 -7.693 1.408 1.00 92.06 86 GLN A C 1
ATOM 695 O O . GLN A 1 86 ? 4.528 -8.192 2.487 1.00 92.06 86 GLN A O 1
ATOM 700 N N . PRO A 1 87 ? 5.097 -6.365 1.318 1.00 92.94 87 PRO A N 1
ATOM 701 C CA . PRO A 1 87 ? 4.895 -5.480 2.465 1.00 92.94 87 PRO A CA 1
ATOM 702 C C . PRO A 1 87 ? 3.429 -5.405 2.908 1.00 92.94 87 PRO A C 1
ATOM 704 O O . PRO A 1 87 ? 3.176 -5.261 4.103 1.00 92.94 87 PRO A O 1
ATOM 707 N N . VAL A 1 88 ? 2.470 -5.545 1.989 1.00 95.38 88 VAL A N 1
ATOM 708 C CA . VAL A 1 88 ? 1.032 -5.522 2.299 1.00 95.38 88 VAL A CA 1
ATOM 709 C C . VAL A 1 88 ? 0.596 -6.815 2.990 1.00 95.38 88 VAL A C 1
ATOM 711 O O . VAL A 1 88 ? -0.085 -6.765 4.012 1.00 95.38 88 VAL A O 1
ATOM 714 N N . GLU A 1 89 ? 1.050 -7.974 2.516 1.00 95.25 89 GLU A N 1
ATOM 715 C CA . GLU A 1 89 ? 0.811 -9.254 3.195 1.00 95.25 89 GLU A CA 1
ATOM 716 C C . GLU A 1 89 ? 1.417 -9.263 4.599 1.00 95.25 89 GLU A C 1
ATOM 718 O O . GLU A 1 89 ? 0.764 -9.652 5.568 1.00 95.25 89 GLU A O 1
ATOM 723 N N . LEU A 1 90 ? 2.657 -8.780 4.731 1.00 94.81 90 LEU A N 1
ATOM 724 C CA . LEU A 1 90 ? 3.318 -8.680 6.026 1.00 94.81 90 LEU A CA 1
ATOM 725 C C . LEU A 1 90 ? 2.571 -7.714 6.952 1.00 94.81 90 LEU A C 1
ATOM 727 O O . LEU A 1 90 ? 2.420 -8.004 8.136 1.00 94.81 90 LEU A O 1
ATOM 731 N N . PHE A 1 91 ? 2.069 -6.592 6.434 1.00 96.00 91 PHE A N 1
ATOM 732 C CA . PHE A 1 91 ? 1.228 -5.668 7.191 1.00 96.00 91 PHE A CA 1
ATOM 733 C C . PHE A 1 91 ? -0.018 -6.355 7.754 1.00 96.00 91 PHE A C 1
ATOM 735 O O . PHE A 1 91 ? -0.242 -6.305 8.963 1.00 96.00 91 PHE A O 1
ATOM 742 N N . LEU A 1 92 ? -0.783 -7.040 6.900 1.00 95.81 92 LEU A N 1
ATOM 743 C CA . LEU A 1 92 ? -2.006 -7.745 7.287 1.00 95.81 92 LEU A CA 1
ATOM 744 C C . LEU A 1 92 ? -1.727 -8.876 8.278 1.00 95.81 92 LEU A C 1
ATOM 746 O O . LEU A 1 92 ? -2.453 -9.034 9.260 1.00 95.81 92 LEU A O 1
ATOM 750 N N . GLN A 1 93 ? -0.633 -9.614 8.084 1.00 95.75 93 GLN A N 1
ATOM 751 C CA . GLN A 1 93 ? -0.201 -10.639 9.028 1.00 95.75 93 GLN A CA 1
ATOM 752 C C . GLN A 1 93 ? 0.093 -10.036 10.408 1.00 95.75 93 GLN A C 1
ATOM 754 O O . GLN A 1 93 ? -0.406 -10.531 11.418 1.00 95.75 93 GLN A O 1
ATOM 759 N N . ARG A 1 94 ? 0.886 -8.958 10.477 1.00 95.50 94 ARG A N 1
ATOM 760 C CA . ARG A 1 94 ? 1.231 -8.319 11.760 1.00 95.50 94 ARG A CA 1
ATOM 761 C C . ARG A 1 94 ? 0.041 -7.659 12.427 1.00 95.50 94 ARG A C 1
ATOM 763 O O . ARG A 1 94 ? -0.008 -7.608 13.655 1.00 95.50 94 ARG A O 1
ATOM 770 N N . LEU A 1 95 ? -0.909 -7.182 11.635 1.00 94.69 95 LEU A N 1
ATOM 771 C CA . LEU A 1 95 ? -2.176 -6.677 12.125 1.00 94.69 95 LEU A CA 1
ATOM 772 C C . LEU A 1 95 ? -2.995 -7.794 12.794 1.00 94.69 95 LEU A C 1
ATOM 774 O O . LEU A 1 95 ? -3.381 -7.641 13.949 1.00 94.69 95 LEU A O 1
ATOM 778 N N . ALA A 1 96 ? -3.149 -8.948 12.137 1.00 93.69 96 ALA A N 1
ATOM 779 C CA . ALA A 1 96 ? -3.848 -10.113 12.690 1.00 93.69 96 ALA A CA 1
ATOM 780 C C . ALA A 1 96 ? -3.151 -10.727 13.922 1.00 93.69 96 ALA A C 1
ATOM 782 O O . ALA A 1 96 ? -3.804 -11.276 14.808 1.00 93.69 96 ALA A O 1
ATOM 783 N N . GLU A 1 97 ? -1.821 -10.635 14.001 1.00 94.75 97 GLU A N 1
ATOM 784 C CA . GLU A 1 97 ? -1.029 -11.078 15.158 1.00 94.75 97 GLU A CA 1
ATOM 785 C C . GLU A 1 97 ? -1.038 -10.067 16.323 1.00 94.75 97 GLU A C 1
ATOM 787 O O . GLU A 1 97 ? -0.498 -10.362 17.389 1.00 94.75 97 GLU A O 1
ATOM 792 N N . HIS A 1 98 ? -1.645 -8.885 16.147 1.00 91.06 98 HIS A N 1
ATOM 793 C CA . HIS A 1 98 ? -1.556 -7.746 17.070 1.00 91.06 98 HIS A CA 1
ATOM 794 C C . HIS A 1 98 ? -0.105 -7.300 17.360 1.00 91.06 98 HIS A C 1
ATOM 796 O O . HIS A 1 98 ? 0.209 -6.785 18.434 1.00 91.06 98 HIS A O 1
ATOM 802 N N . GLU A 1 99 ? 0.793 -7.473 16.388 1.00 94.00 99 GLU A N 1
ATOM 803 C CA . GLU A 1 99 ? 2.216 -7.107 16.460 1.00 94.00 99 GLU A CA 1
ATOM 804 C C . GLU A 1 99 ? 2.575 -5.932 15.529 1.00 94.00 99 GLU A C 1
ATOM 806 O O . GLU A 1 99 ? 3.755 -5.608 15.355 1.00 94.00 99 GLU A O 1
ATOM 811 N N . LEU A 1 100 ? 1.573 -5.267 14.938 1.00 92.88 100 LEU A N 1
ATOM 812 C CA . LEU A 1 100 ? 1.777 -4.204 13.952 1.00 92.88 100 LEU A CA 1
ATOM 813 C C . LEU A 1 100 ? 2.700 -3.093 14.470 1.00 92.88 100 LEU A C 1
ATOM 815 O O . LEU A 1 100 ? 3.655 -2.740 13.781 1.00 92.88 100 LEU A O 1
ATOM 819 N N . GLU A 1 101 ? 2.485 -2.597 15.695 1.00 92.69 101 GLU A N 1
ATOM 820 C CA . GLU A 1 101 ? 3.274 -1.500 16.282 1.00 92.69 101 GLU A CA 1
ATOM 821 C C . GLU A 1 101 ? 4.785 -1.794 16.286 1.00 92.69 101 GLU A C 1
ATOM 823 O O . GLU A 1 101 ? 5.599 -0.933 15.930 1.00 92.69 101 GLU A O 1
ATOM 828 N N . ALA A 1 102 ? 5.166 -3.026 16.639 1.00 92.38 102 ALA A N 1
ATOM 829 C CA . ALA A 1 102 ? 6.560 -3.457 16.689 1.00 92.38 102 ALA A CA 1
ATOM 830 C C . ALA A 1 102 ? 7.183 -3.578 15.287 1.00 92.38 102 ALA A C 1
ATOM 832 O O . ALA A 1 102 ? 8.386 -3.359 15.115 1.00 92.38 102 ALA A O 1
ATOM 833 N N . ALA A 1 103 ? 6.366 -3.893 14.281 1.00 92.69 103 ALA A N 1
ATOM 834 C CA . ALA A 1 103 ? 6.797 -4.128 12.910 1.00 92.69 103 ALA A CA 1
ATOM 835 C C . ALA A 1 103 ? 6.740 -2.881 12.006 1.00 92.69 103 ALA A C 1
ATOM 837 O O . ALA A 1 103 ? 7.301 -2.905 10.909 1.00 92.69 103 ALA A O 1
ATOM 838 N N . LEU A 1 104 ? 6.158 -1.766 12.468 1.00 93.31 104 LEU A N 1
ATOM 839 C CA . LEU A 1 104 ? 6.005 -0.530 11.681 1.00 93.31 104 LEU A CA 1
ATOM 840 C C . LEU A 1 104 ? 7.296 -0.062 11.009 1.00 93.31 104 LEU A C 1
ATOM 842 O O . LEU A 1 104 ? 7.270 0.371 9.865 1.00 93.31 104 LEU A O 1
ATOM 846 N N . SER A 1 105 ? 8.435 -0.168 11.700 1.00 93.00 105 SER A N 1
ATOM 847 C CA . SER A 1 105 ? 9.725 0.287 11.158 1.00 93.00 105 SER A CA 1
ATOM 848 C C . SER A 1 105 ? 10.209 -0.498 9.936 1.00 93.00 105 SER A C 1
ATOM 850 O O . SER A 1 105 ? 11.060 -0.005 9.200 1.00 93.00 105 SER A O 1
ATOM 852 N N . GLN A 1 106 ? 9.687 -1.708 9.739 1.00 91.31 106 GLN A N 1
ATOM 853 C CA . GLN A 1 106 ? 10.040 -2.594 8.633 1.00 91.31 106 GLN A CA 1
ATOM 854 C C . GLN A 1 106 ? 9.052 -2.453 7.472 1.00 91.31 106 GLN A C 1
ATOM 856 O O . GLN A 1 106 ? 9.459 -2.528 6.320 1.00 91.31 106 GLN A O 1
ATOM 861 N N . ILE A 1 107 ? 7.774 -2.230 7.787 1.00 94.12 107 ILE A N 1
ATOM 862 C CA . ILE A 1 107 ? 6.661 -2.348 6.837 1.00 94.12 107 ILE A CA 1
ATOM 863 C C . ILE A 1 107 ? 6.209 -0.985 6.299 1.00 94.12 107 ILE A C 1
ATOM 865 O O . ILE A 1 107 ? 5.769 -0.883 5.160 1.00 94.12 107 ILE A O 1
ATOM 869 N N . VAL A 1 108 ? 6.307 0.064 7.115 1.00 95.50 108 VAL A N 1
ATOM 870 C CA . VAL A 1 108 ? 5.680 1.366 6.862 1.00 95.50 108 VAL A CA 1
ATOM 871 C C . VAL A 1 108 ? 6.755 2.431 6.694 1.00 95.50 108 VAL A C 1
ATOM 873 O O . VAL A 1 108 ? 7.729 2.486 7.456 1.00 95.50 108 VAL A O 1
ATOM 876 N N . GLU A 1 109 ? 6.561 3.307 5.713 1.00 95.50 109 GLU A N 1
ATOM 877 C CA . GLU A 1 109 ? 7.463 4.415 5.435 1.00 95.50 109 GLU A CA 1
ATOM 878 C C . GLU A 1 109 ? 7.620 5.308 6.685 1.00 95.50 109 GLU A C 1
ATOM 880 O O . GLU A 1 109 ? 6.628 5.632 7.346 1.00 95.50 109 GLU A O 1
ATOM 885 N N . PRO A 1 110 ? 8.845 5.746 7.045 1.00 94.94 110 PRO A N 1
ATOM 886 C CA . PRO A 1 110 ? 9.080 6.566 8.236 1.00 94.94 110 PRO A CA 1
ATOM 887 C C . PRO A 1 110 ? 8.192 7.808 8.380 1.00 94.94 110 PRO A C 1
ATOM 889 O O . PRO A 1 110 ? 7.888 8.198 9.507 1.00 94.94 110 PRO A O 1
ATOM 892 N N . SER A 1 111 ? 7.793 8.424 7.266 1.00 93.94 111 SER A N 1
ATOM 893 C CA . SER A 1 111 ? 6.906 9.592 7.223 1.00 93.94 111 SER A CA 1
ATOM 894 C C . SER A 1 111 ? 5.467 9.265 7.647 1.00 93.94 111 SER A C 1
ATOM 896 O O . SER A 1 111 ? 4.810 10.114 8.246 1.00 93.94 111 SER A O 1
ATOM 898 N N . TYR A 1 112 ? 5.004 8.034 7.407 1.00 94.31 112 TYR A N 1
ATOM 899 C CA . TYR A 1 112 ? 3.635 7.585 7.671 1.00 94.31 112 TYR A CA 1
ATOM 900 C C . TYR A 1 112 ? 3.488 6.797 8.985 1.00 94.31 112 TYR A C 1
ATOM 902 O O . TYR A 1 112 ? 2.391 6.647 9.522 1.00 94.31 112 TYR A O 1
ATOM 910 N N . GLN A 1 113 ? 4.597 6.340 9.578 1.00 95.44 113 GLN A N 1
ATOM 911 C CA . GLN A 1 113 ? 4.581 5.568 10.829 1.00 95.44 113 GLN A CA 1
ATOM 912 C C . GLN A 1 113 ? 3.858 6.267 11.988 1.00 95.44 113 GLN A C 1
ATOM 914 O O . GLN A 1 113 ? 3.218 5.589 12.790 1.00 95.44 113 GLN A O 1
ATOM 919 N N . SER A 1 114 ? 3.977 7.593 12.125 1.00 94.56 114 SER A N 1
ATOM 920 C CA . SER A 1 114 ? 3.291 8.327 13.198 1.00 94.56 114 SER A CA 1
ATOM 921 C C . SER A 1 114 ? 1.778 8.307 13.024 1.00 94.56 114 SER A C 1
ATOM 923 O O . SER A 1 114 ? 1.078 8.103 14.007 1.00 94.56 114 SER A O 1
ATOM 925 N N . ILE A 1 115 ? 1.295 8.432 11.784 1.00 92.94 115 ILE A N 1
ATOM 926 C CA . ILE A 1 115 ? -0.137 8.413 11.464 1.00 92.94 115 ILE A CA 1
ATOM 927 C C . ILE A 1 115 ? -0.737 7.067 11.873 1.00 92.94 115 ILE A C 1
ATOM 929 O O . ILE A 1 115 ? -1.773 7.036 12.533 1.00 92.94 115 ILE A O 1
ATOM 933 N N . ILE A 1 116 ? -0.048 5.960 11.577 1.00 93.81 116 ILE A N 1
ATOM 934 C CA . ILE A 1 116 ? -0.505 4.635 12.010 1.00 93.81 116 ILE A CA 1
ATOM 935 C C . ILE A 1 116 ? -0.448 4.499 13.534 1.00 93.81 116 ILE A C 1
ATOM 937 O O . ILE A 1 116 ? -1.436 4.079 14.123 1.00 93.81 116 ILE A O 1
ATOM 941 N N . ARG A 1 117 ? 0.657 4.884 14.195 1.00 94.06 117 ARG A N 1
ATOM 942 C CA . ARG A 1 117 ? 0.779 4.778 15.668 1.00 94.06 117 ARG A CA 1
ATOM 943 C C . ARG A 1 117 ? -0.298 5.554 16.414 1.00 94.06 117 ARG A C 1
ATOM 945 O O . ARG A 1 117 ? -0.796 5.070 17.423 1.00 94.06 117 ARG A O 1
ATOM 952 N N . GLU A 1 118 ? -0.621 6.755 15.946 1.00 93.75 118 GLU A N 1
ATOM 953 C CA . GLU A 1 118 ? -1.626 7.619 16.570 1.00 93.75 118 GLU A CA 1
ATOM 954 C C . GLU A 1 118 ? -3.047 7.062 16.421 1.00 93.75 118 GLU A C 1
ATOM 956 O O . GLU A 1 118 ? -3.902 7.361 17.251 1.00 93.75 118 GLU A O 1
ATOM 961 N N . ASN A 1 119 ? -3.270 6.206 15.421 1.00 92.56 119 ASN A N 1
ATOM 962 C CA . ASN A 1 119 ? -4.574 5.659 15.069 1.00 92.56 119 ASN A CA 1
ATOM 963 C C . ASN A 1 119 ? -4.639 4.126 15.178 1.00 92.56 119 ASN A C 1
ATOM 965 O O . ASN A 1 119 ? -5.521 3.524 14.580 1.00 92.56 119 ASN A O 1
ATOM 969 N N . LEU A 1 120 ? -3.745 3.470 15.933 1.00 91.12 120 LEU A N 1
ATOM 970 C CA . LEU A 1 120 ? -3.726 1.998 16.051 1.00 91.12 120 LEU A CA 1
ATOM 971 C C . LEU A 1 120 ? -5.058 1.408 16.538 1.00 91.12 120 LEU A C 1
ATOM 973 O O . LEU A 1 120 ? -5.404 0.297 16.151 1.00 91.12 120 LEU A O 1
ATOM 977 N N . ASP A 1 121 ? -5.813 2.162 17.338 1.00 90.94 121 ASP A N 1
ATOM 978 C CA . ASP A 1 121 ? -7.130 1.763 17.847 1.00 90.94 121 ASP A CA 1
ATOM 979 C C . ASP A 1 121 ? -8.285 2.084 16.868 1.00 90.94 121 ASP A C 1
ATOM 981 O O . ASP A 1 121 ? -9.461 1.965 17.226 1.00 90.94 121 ASP A O 1
ATOM 985 N N . HIS A 1 122 ? -7.987 2.545 15.648 1.00 94.19 122 HIS A N 1
ATOM 986 C CA . HIS A 1 122 ? -9.001 2.896 14.657 1.00 94.19 122 HIS A CA 1
ATOM 987 C C . HIS A 1 122 ? -9.762 1.644 14.173 1.00 94.19 122 HIS A C 1
ATOM 989 O O . HIS A 1 122 ? -9.122 0.646 13.833 1.00 94.19 122 HIS A O 1
ATOM 995 N N . PRO A 1 123 ? -11.109 1.683 14.054 1.00 92.88 123 PRO A N 1
ATOM 996 C CA . PRO A 1 123 ? -11.916 0.523 13.659 1.00 92.88 123 PRO A CA 1
ATOM 997 C C . PRO A 1 123 ? -11.499 -0.134 12.340 1.00 92.88 123 PRO A C 1
ATOM 999 O O . PRO A 1 123 ? -11.633 -1.348 12.201 1.00 92.88 123 PRO A O 1
ATOM 1002 N N . LEU A 1 124 ? -10.954 0.652 11.404 1.00 94.38 124 LEU A N 1
ATOM 1003 C CA . LEU A 1 124 ? -10.421 0.154 10.132 1.00 94.38 124 LEU A CA 1
ATOM 1004 C C . LEU A 1 124 ? -9.450 -1.015 10.336 1.00 94.38 124 LEU A C 1
ATOM 1006 O O . LEU A 1 124 ? -9.517 -1.999 9.612 1.00 94.38 124 LEU A O 1
ATOM 1010 N N . PHE A 1 125 ? -8.547 -0.926 11.314 1.00 94.19 125 PHE A N 1
ATOM 1011 C CA . PHE A 1 125 ? -7.519 -1.943 11.509 1.00 94.19 125 PHE A CA 1
ATOM 1012 C C . PHE A 1 125 ? -8.111 -3.284 11.940 1.00 94.19 125 PHE A C 1
ATOM 1014 O O . PHE A 1 125 ? -7.694 -4.320 11.438 1.00 94.19 125 PHE A O 1
ATOM 1021 N N . GLU A 1 126 ? -9.148 -3.276 12.771 1.00 92.69 126 GLU A N 1
ATOM 1022 C CA . GLU A 1 126 ? -9.894 -4.494 13.098 1.00 92.69 126 GLU A CA 1
ATOM 1023 C C . GLU A 1 126 ? -10.684 -5.014 11.887 1.00 92.69 126 GLU A C 1
ATOM 1025 O O . GLU A 1 126 ? -10.724 -6.216 11.642 1.00 92.69 126 GLU A O 1
ATOM 1030 N N . GLN A 1 127 ? -11.274 -4.123 11.083 1.00 93.75 127 GLN A N 1
ATOM 1031 C CA . GLN A 1 127 ? -12.008 -4.509 9.871 1.00 93.75 127 GLN A CA 1
ATOM 1032 C C . GLN A 1 127 ? -11.101 -5.097 8.783 1.00 93.75 127 GLN A C 1
ATOM 1034 O O . GLN A 1 1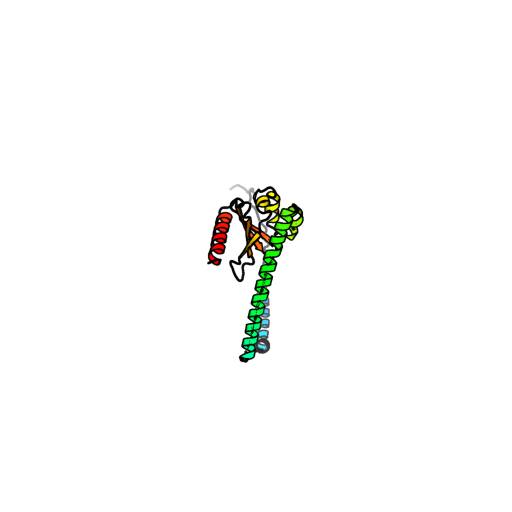27 ? -11.557 -5.926 7.999 1.00 93.75 127 GLN A O 1
ATOM 1039 N N . LEU A 1 128 ? -9.828 -4.699 8.742 1.00 93.94 128 LEU A N 1
ATOM 1040 C CA . LEU A 1 128 ? -8.827 -5.227 7.815 1.00 93.94 128 LEU A CA 1
ATOM 1041 C C . LEU A 1 128 ? -8.244 -6.577 8.254 1.00 93.94 128 LEU A C 1
ATOM 1043 O O . LEU A 1 128 ? -7.547 -7.216 7.465 1.00 93.94 128 LEU A O 1
ATOM 1047 N N . ILE A 1 129 ? -8.528 -7.054 9.472 1.00 93.19 129 ILE A N 1
ATOM 1048 C CA . ILE A 1 129 ? -8.147 -8.411 9.877 1.00 93.19 129 ILE A CA 1
ATOM 1049 C C . ILE A 1 129 ? -8.909 -9.407 8.996 1.00 93.19 129 ILE A C 1
ATOM 1051 O O . ILE A 1 129 ? -10.134 -9.481 9.040 1.00 93.19 129 ILE A O 1
ATOM 1055 N N . GLY A 1 130 ? -8.171 -10.181 8.200 1.00 88.94 130 GLY A N 1
ATOM 1056 C CA . GLY A 1 130 ? -8.747 -11.123 7.236 1.00 88.94 130 GLY A CA 1
ATOM 1057 C C . GLY A 1 130 ? -9.076 -10.516 5.870 1.00 88.94 130 GLY A C 1
ATOM 1058 O O . GLY A 1 130 ? -9.650 -11.213 5.041 1.00 88.94 130 GLY A O 1
ATOM 1059 N N . ALA A 1 131 ? -8.704 -9.257 5.613 1.00 94.75 131 ALA A N 1
ATOM 1060 C CA . ALA A 1 131 ? -8.758 -8.702 4.265 1.00 94.75 131 ALA A CA 1
ATOM 1061 C C . ALA A 1 131 ? -7.783 -9.432 3.328 1.00 94.75 131 ALA A C 1
ATOM 1063 O O . ALA A 1 131 ? -6.690 -9.832 3.737 1.00 94.75 131 ALA A O 1
ATOM 1064 N N . GLU A 1 132 ? -8.159 -9.548 2.059 1.00 94.06 132 GLU A N 1
ATOM 1065 C CA . GLU A 1 132 ? -7.322 -10.101 0.996 1.00 94.06 132 GLU A CA 1
ATOM 1066 C C . GLU A 1 132 ? -6.984 -9.017 -0.034 1.00 94.06 132 GLU A C 1
ATOM 1068 O O . GLU A 1 132 ? -7.720 -8.041 -0.205 1.00 94.06 132 GLU A O 1
ATOM 1073 N N . ILE A 1 133 ? -5.853 -9.182 -0.724 1.00 94.00 133 ILE A N 1
ATOM 1074 C CA . ILE A 1 133 ? -5.472 -8.312 -1.840 1.00 94.00 133 ILE A CA 1
ATOM 1075 C C . ILE A 1 133 ? -6.295 -8.743 -3.057 1.00 94.00 133 ILE A C 1
ATOM 1077 O O . ILE A 1 133 ? -6.014 -9.778 -3.658 1.00 94.00 133 ILE A O 1
ATOM 1081 N N . ALA A 1 134 ? -7.306 -7.952 -3.408 1.00 91.94 134 ALA A N 1
ATOM 1082 C CA . ALA A 1 134 ? -8.166 -8.219 -4.556 1.00 91.94 134 ALA A CA 1
ATOM 1083 C C . ALA A 1 134 ? -7.480 -7.838 -5.875 1.00 91.94 134 ALA A C 1
ATOM 1085 O O . ALA A 1 134 ? -7.540 -8.587 -6.847 1.00 91.94 134 ALA A O 1
ATOM 1086 N N . GLU A 1 135 ? -6.785 -6.696 -5.894 1.00 89.31 135 GLU A N 1
ATOM 1087 C CA . GLU A 1 135 ? -6.141 -6.180 -7.102 1.00 89.31 135 GLU A CA 1
ATOM 1088 C C . GLU A 1 135 ? -4.865 -5.391 -6.785 1.00 89.31 135 GLU A C 1
ATOM 1090 O O . GLU A 1 135 ? -4.736 -4.772 -5.724 1.00 89.31 135 GLU A O 1
ATOM 1095 N N . VAL A 1 136 ? -3.919 -5.398 -7.730 1.00 89.44 136 VAL A N 1
ATOM 1096 C CA . VAL A 1 136 ? -2.702 -4.580 -7.702 1.00 89.44 136 VAL A CA 1
ATOM 1097 C C . VAL A 1 136 ? -2.676 -3.676 -8.929 1.00 89.44 136 VAL A C 1
ATOM 1099 O O . VAL A 1 136 ? -2.706 -4.143 -10.066 1.00 89.44 136 VAL A O 1
ATOM 1102 N N . PHE A 1 137 ? -2.569 -2.374 -8.691 1.00 86.12 137 PHE A N 1
ATOM 1103 C CA . PHE A 1 137 ? -2.709 -1.333 -9.695 1.00 86.12 137 PHE A CA 1
ATOM 1104 C C . PHE A 1 137 ? -1.483 -0.408 -9.754 1.00 86.12 137 PHE A C 1
ATOM 1106 O O . PHE A 1 137 ? -0.955 0.048 -8.737 1.00 86.12 137 PHE A O 1
ATOM 1113 N N . TYR A 1 138 ? -1.056 -0.086 -10.980 1.00 84.94 138 TYR A N 1
ATOM 1114 C CA . TYR A 1 138 ? 0.085 0.787 -11.277 1.00 84.94 138 TYR A CA 1
ATOM 1115 C C . TYR A 1 138 ? -0.364 1.973 -12.150 1.00 84.94 138 TYR A C 1
ATOM 1117 O O . TYR A 1 138 ? -0.291 1.881 -13.382 1.00 84.94 138 TYR A O 1
ATOM 1125 N N . PRO A 1 139 ? -0.788 3.106 -11.556 1.00 75.69 139 PRO A N 1
ATOM 1126 C CA . PRO A 1 139 ? -1.398 4.215 -12.300 1.00 75.69 139 PRO A CA 1
ATOM 1127 C C . PRO A 1 139 ? -0.467 4.838 -13.333 1.00 75.69 139 PRO A C 1
ATOM 1129 O O . PRO A 1 139 ? -0.896 5.335 -14.377 1.00 75.69 139 PRO A O 1
ATOM 1132 N N . HIS A 1 140 ? 0.839 4.824 -13.068 1.00 70.75 140 HIS A N 1
ATOM 1133 C CA . HIS A 1 140 ? 1.835 5.369 -13.978 1.00 70.75 140 HIS A CA 1
ATOM 1134 C C . HIS A 1 140 ? 2.941 4.347 -14.214 1.00 70.75 140 HIS A C 1
ATOM 1136 O O . HIS A 1 140 ? 3.884 4.241 -13.434 1.00 70.75 140 HIS A O 1
ATOM 1142 N N . ARG A 1 141 ? 2.872 3.636 -15.345 1.00 62.03 141 ARG A N 1
ATOM 1143 C CA . ARG A 1 141 ? 3.979 2.798 -15.826 1.00 62.03 141 ARG A CA 1
ATOM 1144 C C . ARG A 1 141 ? 5.188 3.689 -16.146 1.00 62.03 141 ARG A C 1
ATOM 1146 O O . ARG A 1 141 ? 5.270 4.266 -17.228 1.00 62.03 141 ARG A O 1
ATOM 1153 N N . GLY A 1 142 ? 6.110 3.853 -15.194 1.00 62.16 142 GLY A N 1
ATOM 1154 C CA . GLY A 1 142 ? 7.345 4.615 -15.394 1.00 62.16 142 GLY A CA 1
ATOM 1155 C C . GLY A 1 142 ? 7.902 5.287 -14.138 1.00 62.16 142 GLY A C 1
ATOM 1156 O O . GLY A 1 142 ? 8.749 4.713 -13.464 1.00 62.16 142 GLY A O 1
ATOM 1157 N N . LEU A 1 143 ? 7.510 6.547 -13.905 1.00 54.44 143 LEU A N 1
ATOM 1158 C CA . LEU A 1 143 ? 8.173 7.479 -12.972 1.00 54.44 143 LEU A CA 1
ATOM 1159 C C . LEU A 1 143 ? 7.563 7.537 -11.566 1.00 54.44 143 LEU A C 1
ATOM 1161 O O . LEU A 1 143 ? 8.274 7.910 -10.637 1.00 54.44 143 LEU A O 1
ATOM 1165 N N . SER A 1 144 ? 6.278 7.207 -11.408 1.00 57.97 144 SER A N 1
ATOM 1166 C CA . SER A 1 144 ? 5.674 7.094 -10.078 1.00 57.97 144 SER A CA 1
ATOM 1167 C C . SER A 1 144 ? 5.946 5.692 -9.557 1.00 57.97 144 SER A C 1
ATOM 1169 O O . SER A 1 144 ? 5.527 4.720 -10.180 1.00 57.97 144 SER A O 1
ATOM 1171 N N . LEU A 1 145 ? 6.680 5.599 -8.452 1.00 73.81 145 LEU A N 1
ATOM 1172 C CA . LEU A 1 145 ? 7.028 4.333 -7.799 1.00 73.81 145 LEU A CA 1
ATOM 1173 C C . LEU A 1 145 ? 5.963 3.883 -6.795 1.00 73.81 145 LEU A C 1
ATOM 1175 O O . LEU A 1 145 ? 6.203 2.936 -6.052 1.00 73.81 145 LEU A O 1
ATOM 1179 N N . VAL A 1 146 ? 4.816 4.569 -6.764 1.00 86.31 146 VAL A N 1
ATOM 1180 C CA . VAL A 1 146 ? 3.700 4.196 -5.903 1.00 86.31 146 VAL A CA 1
ATOM 1181 C C . VAL A 1 146 ? 2.821 3.198 -6.642 1.00 86.31 146 VAL A C 1
ATOM 1183 O O . VAL A 1 146 ? 2.190 3.533 -7.649 1.00 86.31 146 VAL A O 1
ATOM 1186 N N . ALA A 1 147 ? 2.811 1.974 -6.135 1.00 89.81 147 ALA A N 1
ATOM 1187 C CA . ALA A 1 147 ? 1.863 0.940 -6.506 1.00 89.81 147 ALA A CA 1
ATOM 1188 C C . ALA A 1 147 ? 0.705 0.942 -5.506 1.00 89.81 147 ALA A C 1
ATOM 1190 O O . ALA A 1 147 ? 0.895 1.295 -4.344 1.00 89.81 147 ALA A O 1
ATOM 1191 N N . TYR A 1 148 ? -0.491 0.565 -5.942 1.00 92.44 148 TYR A N 1
ATOM 1192 C CA . TYR A 1 148 ? -1.675 0.549 -5.090 1.00 92.44 148 TYR A CA 1
ATOM 1193 C C . TYR A 1 148 ? -2.254 -0.859 -5.023 1.00 92.44 148 TYR A C 1
ATOM 1195 O O . TYR A 1 148 ? -2.437 -1.502 -6.052 1.00 92.44 148 TYR A O 1
ATOM 1203 N N . CYS A 1 149 ? -2.557 -1.329 -3.820 1.00 93.75 149 CYS A N 1
ATOM 1204 C CA . CYS A 1 149 ? -3.247 -2.591 -3.586 1.00 93.75 149 CYS A CA 1
ATOM 1205 C C . CYS A 1 149 ? -4.657 -2.312 -3.084 1.00 93.75 149 CYS A C 1
ATOM 1207 O O . CYS A 1 149 ? -4.816 -1.615 -2.081 1.00 93.75 149 CYS A O 1
ATOM 1209 N N . LEU A 1 150 ? -5.663 -2.879 -3.748 1.00 95.06 150 LEU A N 1
ATOM 1210 C CA . LEU A 1 150 ? -7.022 -2.912 -3.226 1.00 95.06 150 LEU A CA 1
ATOM 1211 C C . LEU A 1 150 ? -7.144 -4.073 -2.240 1.00 95.06 150 LEU A C 1
ATOM 1213 O O . LEU A 1 150 ? -6.945 -5.232 -2.600 1.00 95.06 150 LEU A O 1
ATOM 1217 N N . LEU A 1 151 ? -7.489 -3.743 -1.005 1.00 96.12 151 LEU A N 1
ATOM 1218 C CA . LEU A 1 151 ? -7.828 -4.677 0.052 1.00 96.12 151 LEU A CA 1
ATOM 1219 C C . LEU A 1 151 ? -9.340 -4.768 0.181 1.00 96.12 151 LEU A C 1
ATOM 1221 O O . LEU A 1 151 ? -10.013 -3.741 0.272 1.00 96.12 151 LEU A O 1
ATOM 1225 N N . VAL A 1 152 ? -9.854 -5.992 0.235 1.00 95.00 152 VAL A N 1
ATOM 1226 C CA . VAL A 1 152 ? -11.279 -6.264 0.432 1.00 95.00 152 VAL A CA 1
ATOM 1227 C C . VAL A 1 152 ? -11.436 -7.261 1.567 1.00 95.00 152 VAL A C 1
ATOM 1229 O O . VAL A 1 152 ? -10.776 -8.299 1.584 1.00 95.00 152 VAL A O 1
ATOM 1232 N N . ASN A 1 153 ? -12.326 -6.958 2.508 1.00 94.88 153 ASN A N 1
ATOM 1233 C CA . ASN A 1 153 ? -12.817 -7.936 3.470 1.00 94.88 153 ASN A CA 1
ATOM 1234 C C . ASN A 1 153 ? -14.329 -8.094 3.297 1.00 94.88 153 ASN A C 1
ATOM 1236 O O . ASN A 1 153 ? -15.105 -7.204 3.649 1.00 94.88 153 ASN A O 1
ATOM 1240 N N . GLU A 1 154 ? -14.746 -9.240 2.761 1.00 90.94 154 GLU A N 1
ATOM 1241 C CA . GLU A 1 154 ? -16.162 -9.544 2.538 1.00 90.94 154 GLU A CA 1
ATOM 1242 C C . GLU A 1 154 ? -16.944 -9.748 3.849 1.00 90.94 154 GLU A C 1
ATOM 1244 O O . GLU A 1 154 ? -18.159 -9.554 3.873 1.00 90.94 154 GLU A O 1
ATOM 1249 N N . GLU A 1 155 ? -16.282 -10.129 4.950 1.00 90.88 155 GLU A N 1
ATOM 1250 C CA . GLU A 1 155 ? -16.951 -10.370 6.236 1.00 90.88 155 GLU A CA 1
ATOM 1251 C C . GLU A 1 155 ? -17.370 -9.067 6.925 1.00 90.88 155 GLU A C 1
ATOM 1253 O O . GLU A 1 155 ? -18.409 -9.016 7.590 1.00 90.88 155 GLU A O 1
ATOM 1258 N N . THR A 1 156 ? -16.560 -8.018 6.772 1.00 88.69 156 THR A N 1
ATOM 1259 C CA . THR A 1 156 ? -16.757 -6.710 7.413 1.00 88.69 156 THR A CA 1
ATOM 1260 C C . THR A 1 156 ? -17.231 -5.623 6.448 1.00 88.69 156 THR A C 1
ATOM 1262 O O . THR A 1 156 ? -17.508 -4.516 6.905 1.00 88.69 156 THR A O 1
ATOM 1265 N N . ASP A 1 157 ? -17.382 -5.952 5.158 1.00 90.62 157 ASP A N 1
ATOM 1266 C CA . ASP A 1 157 ? -17.776 -5.040 4.072 1.00 90.62 157 ASP A CA 1
ATOM 1267 C C . ASP A 1 157 ? -16.876 -3.795 3.999 1.00 90.62 157 ASP A C 1
ATOM 1269 O O . ASP A 1 157 ? -17.350 -2.671 3.837 1.00 90.62 157 ASP A O 1
ATOM 1273 N N . VAL A 1 158 ? -15.559 -3.989 4.165 1.00 93.00 158 VAL A N 1
ATOM 1274 C CA . VAL A 1 158 ? -14.574 -2.902 4.070 1.00 93.00 158 VAL A CA 1
ATOM 1275 C C . VAL A 1 158 ? -13.728 -3.023 2.810 1.00 93.00 158 VAL A C 1
ATOM 1277 O O . VAL A 1 158 ? -13.292 -4.111 2.422 1.00 93.00 158 VAL A O 1
ATOM 1280 N N . GLN A 1 159 ? -13.474 -1.869 2.196 1.00 94.31 159 GLN A N 1
ATOM 1281 C CA . GLN A 1 159 ? -12.513 -1.693 1.116 1.00 94.31 159 GLN A CA 1
ATOM 1282 C C . GLN A 1 159 ? -11.484 -0.654 1.550 1.00 94.31 159 GLN A C 1
ATOM 1284 O O . GLN A 1 159 ? -11.833 0.396 2.090 1.00 94.31 159 GLN A O 1
ATOM 1289 N N . ALA A 1 160 ? -10.211 -0.954 1.329 1.00 96.00 160 ALA A N 1
ATOM 1290 C CA . ALA A 1 160 ? -9.128 -0.017 1.577 1.00 96.00 160 ALA A CA 1
ATOM 1291 C C . ALA A 1 160 ? -8.104 -0.107 0.455 1.00 96.00 160 ALA A C 1
ATOM 1293 O O . ALA A 1 160 ? -7.837 -1.181 -0.070 1.00 96.00 160 ALA A O 1
ATOM 1294 N N . ILE A 1 161 ? -7.498 1.017 0.102 1.00 95.88 161 ILE A N 1
ATOM 1295 C CA . ILE A 1 161 ? -6.420 1.069 -0.875 1.00 95.88 161 ILE A CA 1
ATOM 1296 C C . ILE A 1 161 ? -5.125 1.382 -0.141 1.00 95.88 161 ILE A C 1
ATOM 1298 O O . ILE A 1 161 ? -5.002 2.412 0.518 1.00 95.88 161 ILE A O 1
ATOM 1302 N N . VAL A 1 162 ? -4.141 0.500 -0.277 1.00 96.25 162 VAL A N 1
ATOM 1303 C CA . VAL A 1 162 ? -2.816 0.667 0.320 1.00 96.25 162 VAL A CA 1
ATOM 1304 C C . VAL A 1 162 ? -1.828 1.081 -0.759 1.00 96.25 162 VAL A C 1
ATOM 1306 O O . VAL A 1 162 ? -1.623 0.359 -1.731 1.00 96.25 162 VAL A O 1
ATOM 1309 N N . GLY A 1 163 ? -1.221 2.253 -0.591 1.00 93.69 163 GLY A N 1
ATOM 1310 C CA . GLY A 1 163 ? -0.146 2.751 -1.439 1.00 93.69 163 GLY A CA 1
ATOM 1311 C C . GLY A 1 163 ? 1.210 2.265 -0.938 1.00 93.69 163 GLY A C 1
ATOM 1312 O O . GLY A 1 163 ? 1.600 2.566 0.192 1.00 93.69 163 GLY A O 1
ATOM 1313 N N . VAL A 1 164 ? 1.936 1.547 -1.789 1.00 93.31 164 VAL A N 1
ATOM 1314 C CA . VAL A 1 164 ? 3.280 1.033 -1.529 1.00 93.31 164 VAL A CA 1
ATOM 1315 C C . VAL A 1 164 ? 4.287 1.830 -2.343 1.00 93.31 164 VAL A C 1
ATOM 1317 O O . VAL A 1 164 ? 4.216 1.869 -3.570 1.00 93.31 164 VAL A O 1
ATOM 1320 N N . GLU A 1 165 ? 5.252 2.435 -1.661 1.00 90.62 165 GLU A N 1
ATOM 1321 C CA . GLU A 1 165 ? 6.365 3.159 -2.260 1.00 90.62 165 GLU A CA 1
ATOM 1322 C C . GLU A 1 165 ? 7.680 2.543 -1.778 1.00 90.62 165 GLU A C 1
ATOM 1324 O O . GLU A 1 165 ? 7.896 2.357 -0.582 1.00 90.62 165 GLU A O 1
ATOM 1329 N N . LEU A 1 166 ? 8.570 2.196 -2.716 1.00 86.81 166 LEU A N 1
ATOM 1330 C CA . LEU A 1 166 ? 9.889 1.615 -2.412 1.00 86.81 166 LEU A CA 1
ATOM 1331 C C . LEU A 1 166 ? 9.826 0.377 -1.487 1.00 86.81 166 LEU A C 1
ATOM 1333 O O . LEU A 1 166 ? 10.704 0.178 -0.645 1.00 86.81 166 LEU A O 1
ATOM 1337 N N . GLY A 1 167 ? 8.788 -0.452 -1.645 1.00 88.12 167 GLY A N 1
ATOM 1338 C CA . GLY A 1 167 ? 8.580 -1.664 -0.846 1.00 88.12 167 GLY A CA 1
ATOM 1339 C C . GLY A 1 167 ? 8.086 -1.403 0.581 1.00 88.12 167 GLY A C 1
ATOM 1340 O O . GLY A 1 167 ? 8.198 -2.281 1.433 1.00 88.12 167 GLY A O 1
ATOM 1341 N N . GLN A 1 168 ? 7.567 -0.206 0.868 1.00 93.62 168 GLN A N 1
ATOM 1342 C CA . GLN A 1 168 ? 6.979 0.148 2.160 1.00 93.62 168 GLN A CA 1
ATOM 1343 C C . GLN A 1 168 ? 5.599 0.772 1.978 1.00 93.62 168 GLN A C 1
ATOM 1345 O O . GLN A 1 168 ? 5.334 1.440 0.984 1.00 93.62 168 GLN A O 1
ATOM 1350 N N . ILE A 1 169 ? 4.721 0.593 2.9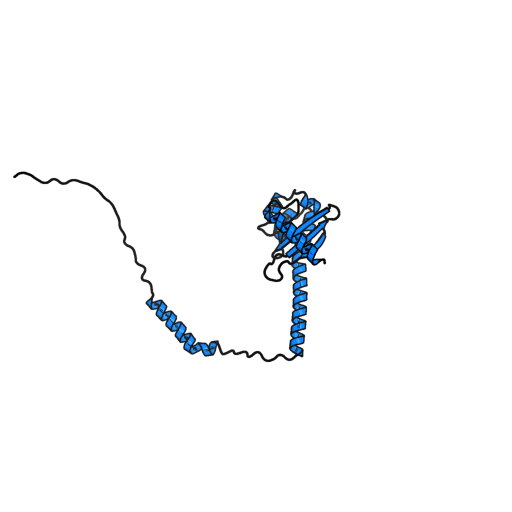61 1.00 95.00 169 ILE A N 1
ATOM 1351 C CA . ILE A 1 169 ? 3.415 1.250 2.980 1.00 95.00 169 ILE A CA 1
ATOM 1352 C C . ILE A 1 169 ? 3.618 2.737 3.259 1.00 95.00 169 ILE A C 1
ATOM 1354 O O . ILE A 1 169 ? 4.084 3.110 4.337 1.00 95.00 169 ILE A O 1
ATOM 1358 N N . ALA A 1 170 ? 3.253 3.564 2.289 1.00 94.44 170 ALA A N 1
ATOM 1359 C CA . ALA A 1 170 ? 3.339 5.016 2.361 1.00 94.44 170 ALA A CA 1
ATOM 1360 C C . ALA A 1 170 ? 1.969 5.660 2.611 1.00 94.44 170 ALA A C 1
ATOM 1362 O O . ALA A 1 170 ? 1.894 6.712 3.238 1.00 94.44 170 ALA A O 1
ATOM 1363 N N . TYR A 1 171 ? 0.885 5.016 2.162 1.00 94.00 171 TYR A N 1
ATOM 1364 C CA . TYR A 1 171 ? -0.471 5.555 2.273 1.00 94.00 171 TYR A CA 1
ATOM 1365 C C . TYR A 1 171 ? -1.487 4.443 2.529 1.00 94.00 171 TYR A C 1
ATOM 1367 O O . TYR A 1 171 ? -1.366 3.344 1.990 1.00 94.00 171 TYR A O 1
ATOM 1375 N N . ILE A 1 172 ? -2.518 4.750 3.310 1.00 95.38 172 ILE A N 1
ATOM 1376 C CA . ILE A 1 172 ? -3.744 3.958 3.412 1.00 95.38 172 ILE A CA 1
ATOM 1377 C C . ILE A 1 172 ? -4.892 4.908 3.091 1.00 95.38 172 ILE A C 1
ATOM 1379 O O . ILE A 1 172 ? -4.925 6.019 3.617 1.00 95.38 172 ILE A O 1
ATOM 1383 N N . TYR A 1 173 ? -5.806 4.468 2.236 1.00 95.56 173 TYR A N 1
ATOM 1384 C CA . TYR A 1 173 ? -7.021 5.183 1.882 1.00 95.56 173 TYR A CA 1
ATOM 1385 C C . TYR A 1 173 ? -8.235 4.298 2.147 1.00 95.56 173 TYR A C 1
ATOM 1387 O O . TYR A 1 173 ? -8.276 3.165 1.675 1.00 95.56 173 TYR A O 1
ATOM 1395 N N . ALA A 1 174 ? -9.223 4.805 2.877 1.00 94.50 174 ALA A N 1
ATOM 1396 C CA . ALA A 1 174 ? -10.498 4.124 3.106 1.00 94.50 174 ALA A CA 1
ATOM 1397 C C . ALA A 1 174 ? -11.578 5.147 3.482 1.00 94.50 174 ALA A C 1
ATOM 1399 O O . ALA A 1 174 ? -11.249 6.216 4.004 1.00 94.50 174 ALA A O 1
ATOM 1400 N N . ASP A 1 175 ? -12.850 4.805 3.264 1.00 87.62 175 ASP A N 1
ATOM 1401 C CA . ASP A 1 175 ? -13.991 5.706 3.503 1.00 87.62 175 ASP A CA 1
ATOM 1402 C C . ASP A 1 175 ? -13.986 6.322 4.913 1.00 87.62 175 ASP A C 1
ATOM 1404 O O . ASP A 1 175 ? -14.125 7.534 5.061 1.00 87.62 175 ASP A O 1
ATOM 1408 N N . ASP A 1 176 ? -13.738 5.508 5.943 1.00 85.06 176 ASP A N 1
ATOM 1409 C CA . ASP A 1 176 ? -13.723 5.948 7.346 1.00 85.06 176 ASP A CA 1
ATOM 1410 C C . ASP A 1 176 ? -12.324 6.351 7.858 1.00 85.06 176 ASP A C 1
ATOM 1412 O O . ASP A 1 176 ? -12.151 6.592 9.049 1.00 85.06 176 ASP A O 1
ATOM 1416 N N . TRP A 1 177 ? -11.311 6.409 6.991 1.00 92.62 177 TRP A N 1
ATOM 1417 C CA . TRP A 1 177 ? -9.921 6.741 7.352 1.00 92.62 177 TRP A CA 1
ATOM 1418 C C . TRP A 1 177 ? -9.467 8.095 6.817 1.00 92.62 177 TRP A C 1
ATOM 1420 O O . TRP A 1 177 ? -8.656 8.784 7.435 1.00 92.62 177 TRP A O 1
ATOM 1430 N N . ASN A 1 178 ? -9.978 8.478 5.652 1.00 90.25 178 ASN A N 1
ATOM 1431 C CA . ASN A 1 178 ? -9.562 9.693 4.973 1.00 90.25 178 ASN A CA 1
ATOM 1432 C C . ASN A 1 178 ? -10.112 10.928 5.702 1.00 90.25 178 ASN A C 1
ATOM 1434 O O . ASN A 1 178 ? -11.316 11.179 5.707 1.00 90.25 178 ASN A O 1
ATOM 1438 N N . GLU A 1 179 ? -9.230 11.733 6.295 1.00 86.31 179 GLU A N 1
ATOM 1439 C CA . GLU A 1 179 ? -9.640 12.952 7.007 1.00 86.31 179 GLU A CA 1
ATOM 1440 C C . GLU A 1 179 ? -9.717 14.182 6.093 1.00 86.31 179 GLU A C 1
ATOM 1442 O O . GLU A 1 179 ? -10.501 15.105 6.338 1.00 86.31 179 GLU A O 1
ATOM 1447 N N . SER A 1 180 ? -8.872 14.234 5.059 1.00 91.12 180 SER A N 1
ATOM 1448 C CA . SER A 1 180 ? -8.778 15.383 4.164 1.00 91.12 180 SER A CA 1
ATOM 1449 C C . SER A 1 180 ? -9.608 15.182 2.897 1.00 91.12 180 SER A C 1
ATOM 1451 O O . SER A 1 180 ? -9.748 14.074 2.384 1.00 91.12 180 SER A O 1
ATOM 1453 N N . GLN A 1 181 ? -10.129 16.283 2.350 1.00 91.50 181 GLN A N 1
ATOM 1454 C CA . GLN A 1 181 ? -10.852 16.255 1.075 1.00 91.50 181 GLN A CA 1
ATOM 1455 C C . GLN A 1 181 ? -9.974 15.719 -0.069 1.00 91.50 181 GLN A C 1
ATOM 1457 O O . GLN A 1 181 ? -10.481 15.051 -0.963 1.00 91.50 181 GLN A O 1
ATOM 1462 N N . GLU A 1 182 ? -8.666 15.988 -0.025 1.00 92.81 182 GLU A N 1
ATOM 1463 C CA . GLU A 1 182 ? -7.703 15.484 -1.007 1.00 92.81 182 GLU A CA 1
ATOM 1464 C C . GLU A 1 182 ? -7.588 13.955 -0.945 1.00 92.81 182 GLU A C 1
ATOM 1466 O O . GLU A 1 182 ? -7.598 13.305 -1.987 1.00 92.81 182 GLU A O 1
ATOM 1471 N N . ASP A 1 183 ? -7.553 13.374 0.257 1.00 90.88 183 ASP A N 1
ATOM 1472 C CA . ASP A 1 183 ? -7.476 11.919 0.437 1.00 90.88 183 ASP A CA 1
ATOM 1473 C C . ASP A 1 183 ? -8.771 11.221 0.009 1.00 90.88 183 ASP A C 1
ATOM 1475 O O . ASP A 1 183 ? -8.720 10.159 -0.611 1.00 90.88 183 ASP A O 1
ATOM 1479 N N . ILE A 1 184 ? -9.927 11.834 0.284 1.00 93.19 184 ILE A N 1
ATOM 1480 C CA . ILE A 1 184 ? -11.237 11.331 -0.157 1.00 93.19 184 ILE A CA 1
ATOM 1481 C C . ILE A 1 184 ? -11.313 11.327 -1.689 1.00 93.19 184 ILE A C 1
ATOM 1483 O O . ILE A 1 184 ? -11.601 10.293 -2.287 1.00 93.19 184 ILE A O 1
ATOM 1487 N N . GLU A 1 185 ? -10.990 12.450 -2.338 1.00 93.81 185 GLU A N 1
ATOM 1488 C CA . GLU A 1 185 ? -10.978 12.543 -3.805 1.00 93.81 185 GLU A CA 1
ATOM 1489 C C . GLU A 1 185 ? -9.971 11.566 -4.423 1.00 93.81 185 GLU A C 1
ATOM 1491 O O . GLU A 1 185 ? -10.235 10.958 -5.463 1.00 93.81 185 GLU A O 1
ATOM 1496 N N . LYS A 1 186 ? -8.815 11.377 -3.774 1.00 91.69 186 LYS A N 1
ATOM 1497 C CA . LYS A 1 186 ? -7.803 10.423 -4.224 1.00 91.69 186 LYS A CA 1
ATOM 1498 C C . LYS A 1 186 ? -8.300 8.983 -4.125 1.00 91.69 186 LYS A C 1
ATOM 1500 O O . LYS A 1 186 ? -8.081 8.218 -5.062 1.00 91.69 186 LYS A O 1
ATOM 1505 N N . TYR A 1 187 ? -8.963 8.623 -3.032 1.00 93.81 187 TYR A N 1
ATOM 1506 C CA . TYR A 1 187 ? -9.563 7.305 -2.839 1.00 93.81 187 TYR A CA 1
ATOM 1507 C C . TYR A 1 187 ? -10.639 7.005 -3.885 1.00 93.81 187 TYR A C 1
ATOM 1509 O O . TYR A 1 187 ? -10.569 5.969 -4.543 1.00 93.81 187 TYR A O 1
ATOM 1517 N N . GLU A 1 188 ? -11.576 7.934 -4.096 1.00 93.06 188 GLU A N 1
ATOM 1518 C CA . GLU A 1 188 ? -12.631 7.800 -5.108 1.00 93.06 188 GLU A CA 1
ATOM 1519 C C . GLU A 1 188 ? -12.034 7.634 -6.513 1.00 93.06 188 GLU A C 1
ATOM 1521 O O . GLU A 1 188 ? -12.392 6.704 -7.236 1.00 93.06 188 GLU A O 1
ATOM 1526 N N . SER A 1 189 ? -11.056 8.475 -6.869 1.00 92.19 189 SER A N 1
ATOM 1527 C CA . SER A 1 189 ? -10.349 8.392 -8.152 1.00 92.19 189 SER A CA 1
ATOM 1528 C C . SER A 1 189 ? -9.642 7.048 -8.339 1.00 92.19 189 SER A C 1
ATOM 1530 O O . SER A 1 189 ? -9.695 6.481 -9.427 1.00 92.19 189 SER A O 1
ATOM 1532 N N . LEU A 1 190 ? -8.970 6.530 -7.306 1.00 91.19 190 LEU A N 1
ATOM 1533 C CA . LEU A 1 190 ? -8.273 5.244 -7.388 1.00 91.19 190 LEU A CA 1
ATOM 1534 C C . LEU A 1 190 ? -9.262 4.080 -7.517 1.00 91.19 190 LEU A C 1
ATOM 1536 O O . LEU A 1 190 ? -9.035 3.189 -8.329 1.00 91.19 190 LEU A O 1
ATOM 1540 N N . LEU A 1 191 ? -10.374 4.095 -6.778 1.00 91.38 191 LEU A N 1
ATOM 1541 C CA . LEU A 1 191 ? -11.423 3.083 -6.917 1.00 91.38 191 LEU A CA 1
ATOM 1542 C C . LEU A 1 191 ? -12.036 3.066 -8.321 1.00 91.38 191 LEU A C 1
ATOM 1544 O O . LEU A 1 191 ? -12.307 1.990 -8.851 1.00 91.38 191 LEU A O 1
ATOM 1548 N N . GLU A 1 192 ? -12.281 4.234 -8.917 1.00 90.06 192 GLU A N 1
ATOM 1549 C CA . GLU A 1 192 ? -12.784 4.327 -10.292 1.00 90.06 192 GLU A CA 1
ATOM 1550 C C . GLU A 1 192 ? -11.770 3.788 -11.308 1.00 90.06 192 GLU A C 1
ATOM 1552 O O . GLU A 1 192 ? -12.146 3.030 -12.200 1.00 90.06 192 GLU A O 1
ATOM 1557 N N . GLU A 1 193 ? -10.489 4.137 -11.164 1.00 87.06 193 GLU A N 1
ATOM 1558 C CA . GLU A 1 193 ? -9.419 3.654 -12.046 1.00 87.06 193 GLU A CA 1
ATOM 1559 C C . GLU A 1 193 ? -9.230 2.134 -11.968 1.00 87.06 193 GLU A C 1
ATOM 1561 O O . GLU A 1 193 ? -9.007 1.494 -12.997 1.00 87.06 193 GLU A O 1
ATOM 1566 N N . ILE A 1 194 ? -9.343 1.558 -10.770 1.00 85.62 194 ILE A N 1
ATOM 1567 C CA . ILE A 1 194 ? -9.268 0.111 -10.540 1.00 85.62 194 ILE A CA 1
ATOM 1568 C C . ILE A 1 194 ? -10.461 -0.581 -11.217 1.00 85.62 194 ILE A C 1
ATOM 1570 O O . ILE A 1 194 ? -10.273 -1.393 -12.118 1.00 85.62 194 ILE A O 1
ATOM 1574 N N . LYS A 1 195 ? -11.695 -0.146 -10.921 1.00 82.56 195 LYS A N 1
ATOM 1575 C CA . LYS A 1 195 ? -12.918 -0.713 -11.528 1.00 82.56 195 LYS A CA 1
ATOM 1576 C C . LYS A 1 195 ? -12.950 -0.598 -13.051 1.00 82.56 195 LYS A C 1
ATOM 1578 O O . LYS A 1 195 ? -13.517 -1.455 -13.716 1.00 82.56 195 LYS A O 1
ATOM 1583 N N . HIS A 1 196 ? -12.374 0.462 -13.619 1.00 76.19 196 HIS A N 1
ATOM 1584 C CA . HIS A 1 196 ? -12.340 0.644 -15.069 1.00 76.19 196 HIS A CA 1
ATOM 1585 C C . HIS A 1 196 ? -11.295 -0.236 -15.775 1.00 76.19 196 HIS A C 1
ATOM 1587 O O . HIS A 1 196 ? -11.406 -0.429 -16.982 1.00 76.19 196 HIS A O 1
ATOM 1593 N N . ASN A 1 197 ? -10.292 -0.765 -15.063 1.00 64.56 197 ASN A N 1
ATOM 1594 C CA . ASN A 1 197 ? -9.327 -1.716 -15.629 1.00 64.56 197 ASN A CA 1
ATOM 1595 C C . ASN A 1 197 ? -9.819 -3.175 -15.613 1.00 64.56 197 ASN A C 1
ATOM 1597 O O . ASN A 1 197 ? -9.191 -4.013 -16.260 1.00 64.56 197 ASN A O 1
ATOM 1601 N N . GLU A 1 198 ? -10.921 -3.481 -14.919 1.00 55.59 198 GLU A N 1
ATOM 1602 C CA . GLU A 1 198 ? -11.546 -4.814 -14.924 1.00 55.59 198 GLU A CA 1
ATOM 1603 C C . GLU A 1 198 ? -12.459 -5.074 -16.151 1.00 55.59 198 GLU A C 1
ATOM 1605 O O . GLU A 1 198 ? -12.788 -6.235 -16.416 1.00 55.59 198 GLU A O 1
ATOM 1610 N N . ASP A 1 199 ? -12.839 -4.032 -16.913 1.00 43.34 199 ASP A N 1
ATOM 1611 C CA . ASP A 1 199 ? -13.690 -4.086 -18.130 1.00 43.34 199 ASP A CA 1
ATOM 1612 C C . ASP A 1 199 ? -12.892 -4.234 -19.449 1.00 43.34 199 ASP A C 1
ATOM 1614 O O . ASP A 1 199 ? -13.332 -5.017 -20.333 1.00 43.34 199 ASP A O 1
#

Secondary structure (DSSP, 8-state):
-------------------------HHHHHHHHHHHHHHHHHHHHHHH----------HHHHHHHHHHHHHHHHHHHHHHHHHHHHHHHHHHHHHHTT-HHHHHHHHB-TTTHHHHHHTTT-HHHHHTTT-EEEEEE-SSSSS--EEEEEEEETTTTEEEEEEEETTEEEEEEETTT--SHHHHHHHHHHHHHHHHH--

Foldseek 3Di:
DDDDDDDDDDDDDDDDDPDDDDDDVVVVVVVVVVVVVVCCVVCVCVVPVPPPPPDDDDPVVVVVVVVVVVVVVVVVVVVLVVLQVVLVVVCLVCLLVVNNLVCCVPAADPVCNVVCVVCVVPVVSVQLNQWDFPDKDDPDPDDDQWIWTWTADPVSRWIKIFTDHPSHTYDIAGPRRDPDPVSVVVNVVVVVVRVVVVD

Sequence (199 aa):
MNEGNHQGSEKKKKTNRSGKYKAYKWPAIIMITGLILSFFYKYGDMIFEDKTVPEAVTPEIQESIRETQEAFAQEREASMVEETIQPVELFLQRLAEHELEAALSQIVEPSYQSIIRENLDHPLFEQLIGAEIAEVFYPHRGLSLVAYCLLVNEETDVQAIVGVELGQIAYIYADDWNESQEDIEKYESLLEEIKHNED

Organism: Halalkalibacterium halodurans (strain ATCC BAA-125 / DSM 18197 / FERM 7344 / JCM 9153 / C-125) (NCBI:txid272558)